Protein AF-A0A956VXK2-F1 (afdb_monomer_lite)

Sequence (373 aa):
MPIDWWPTVPASWSWQPTVHVGALLAALAPAGFVLLLARLRGVRVSRRSRWYLLGSTVILVATLDWPIGSIAQVLLTGRSMQYMFITLAAVPFLLLGTPHWRSEGRGLARRIVERIASAPWVGAIMLAGAAWLTHSQPVVDNFEADALGQATIRAIWFATAVLYWWPLIGPGPERERLPYFAGLGYLVLPFVFPKFPAAVWVFSTDPIYDRFAQTPDPWGLSRIADQGLAGFILWLPGSVVVAVAIYLLIRHWLREDRRLGLRERLGVPADPEAVAALVRPDVPELWTVVEALVRIIDDASPPRLGSDLAFAREEDRVVLELHVPAGDDDQATLVRVIEAGYAAHLRQYPEPRAVVIREHLAIRVLPYGVRVS

Radius of gyration: 30.12 Å; chains: 1; bounding box: 73×57×73 Å

Foldseek 3Di:
DPQAQFAAFDPADDLDFDDHVVQLCVLLVLLVVLVVVCVVLVHDQDPQLVVLSVQLSVLSCVLRGPDLVNVCNQFLLSVLVSLCCLQPPNLLSSQLSRDQDAPPDDDPVVVVVCCQLLVQVNLLVQLQVLLVVCLDQCLQAPQCNDRVSVVVSSVSSNVSSNSNCCLPRHRYDDRDDDDLVVVLCSLVRNLPSSLVSLVCQQPDPDQSHPSNVPGHDPPPDDSSRSSNSSSCSSHPPSVVSSVVVVVVSVVVVVLVVLLVVCCVVLVEPEDPVQSVLQSDPVQNCLSVLVVQLLVLLVVLDPPVQSHAWYWDDDDNAIETEGEDEDDVVSQVVSVVSSVVSSVVVLVVDDPVSSVVSPVHYHYHYHYPPDDDD

Secondary structure (DSSP, 8-state):
----SS----SS---PPP--HHHHHHHHHHHHHHHHHHHHTTPPPPHHHHHHHHHHHHHHHHHHSTTHHHHHHH-HHHHHHHHHHIIIIIHHHHHHHS---------HHHHHHHHHHH-HHHHHHHHHHHHHHHTSHHHHHTGGGSHHHHHHHHHHHHHHHHHHHHHHHSS-S------HHHHHHHHHHHHHTTHHHHHHHHH-SS-S-HHHHTS--SS---HHHHHHHHHHHHHHHHHHHHHHHHHHHHHHHHHHHHHHHHHHHH-S---HHHHHHH--SS-TTHHHHHHHHHHHHHHHS-TT-TT-EEEEEETTEEEEEEEE-S-HHHHHHHHHHHHHHHHHHHTTS-HHHHHHHHHHEEEEEEETT----

pLDDT: mean 82.82, std 13.95, range [42.94, 98.44]

Structure (mmCIF, N/CA/C/O backbone):
data_AF-A0A956VXK2-F1
#
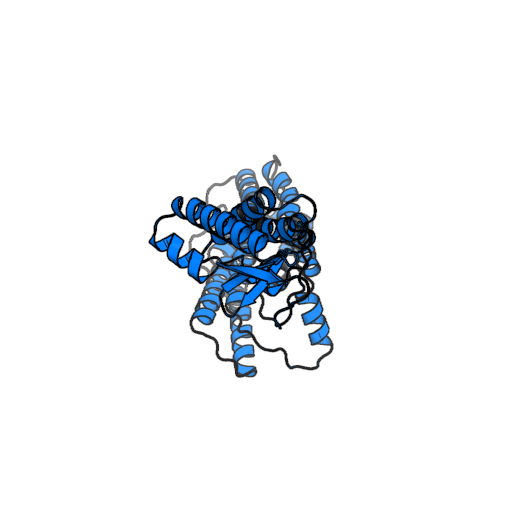_entry.id   AF-A0A956VXK2-F1
#
loop_
_atom_site.group_PDB
_atom_site.id
_atom_site.type_symbol
_atom_site.label_atom_id
_atom_site.label_alt_id
_atom_site.label_comp_id
_atom_s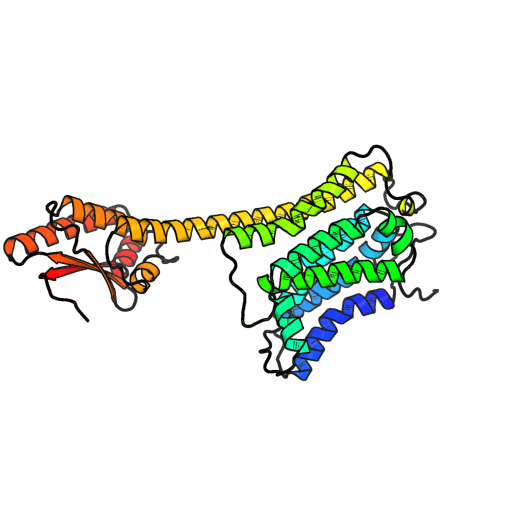ite.label_asym_id
_atom_site.label_entity_id
_atom_site.label_seq_id
_atom_site.pdbx_PDB_ins_code
_atom_site.Cartn_x
_atom_site.Cartn_y
_atom_site.Cartn_z
_atom_site.occupancy
_atom_site.B_iso_or_equiv
_atom_site.auth_seq_id
_atom_site.auth_comp_id
_atom_site.auth_asym_id
_atom_site.auth_atom_id
_atom_site.pdbx_PDB_model_num
ATOM 1 N N . MET A 1 1 ? 18.498 -25.574 -17.490 1.00 49.22 1 MET A N 1
ATOM 2 C CA . MET A 1 1 ? 18.186 -24.145 -17.289 1.00 49.22 1 MET A CA 1
ATOM 3 C C . MET A 1 1 ? 19.277 -23.567 -16.411 1.00 49.22 1 MET A C 1
ATOM 5 O O . MET A 1 1 ? 19.565 -24.212 -15.405 1.00 49.22 1 MET A O 1
ATOM 9 N N . PRO A 1 2 ? 19.924 -22.448 -16.773 1.00 47.81 2 PRO A N 1
ATOM 10 C CA . PRO A 1 2 ? 20.677 -21.693 -15.777 1.00 47.81 2 PRO A CA 1
ATOM 11 C C . PRO A 1 2 ? 19.712 -21.359 -14.632 1.00 47.81 2 PRO A C 1
ATOM 13 O O . PRO A 1 2 ? 18.580 -20.941 -14.873 1.00 47.81 2 PRO A O 1
ATOM 16 N N . ILE A 1 3 ? 20.096 -21.683 -13.397 1.00 52.50 3 ILE A N 1
ATOM 17 C CA . ILE A 1 3 ? 19.317 -21.300 -12.219 1.00 52.50 3 ILE A CA 1
ATOM 18 C C . ILE A 1 3 ? 19.666 -19.841 -11.963 1.00 52.50 3 ILE A C 1
ATOM 20 O O . ILE A 1 3 ? 20.633 -19.541 -11.264 1.00 52.50 3 ILE A O 1
ATOM 24 N N . ASP A 1 4 ? 18.898 -18.943 -12.568 1.00 70.31 4 ASP A N 1
ATOM 25 C CA . ASP A 1 4 ? 19.010 -17.523 -12.282 1.00 70.31 4 ASP A CA 1
ATOM 26 C C . ASP A 1 4 ? 18.322 -17.244 -10.944 1.00 70.31 4 ASP A C 1
ATOM 28 O O . ASP A 1 4 ? 17.180 -17.635 -10.681 1.00 70.31 4 ASP A O 1
ATOM 32 N N . TRP A 1 5 ? 19.054 -16.611 -10.033 1.00 83.25 5 TRP A N 1
ATOM 33 C CA . TRP A 1 5 ? 18.573 -16.374 -8.674 1.00 83.25 5 TRP A CA 1
ATOM 34 C C . TRP A 1 5 ? 17.574 -15.206 -8.601 1.00 83.25 5 TRP A C 1
ATOM 36 O O . TRP A 1 5 ? 16.820 -15.121 -7.633 1.00 83.25 5 TRP A O 1
ATOM 46 N N . TRP A 1 6 ? 17.522 -14.343 -9.619 1.00 88.88 6 TRP A N 1
ATOM 47 C CA . TRP A 1 6 ? 16.655 -13.164 -9.697 1.00 88.88 6 TRP A CA 1
ATOM 48 C C . TRP A 1 6 ? 16.270 -12.853 -11.153 1.00 88.88 6 TRP A C 1
ATOM 50 O O . TRP A 1 6 ? 17.097 -13.112 -12.030 1.00 88.88 6 TRP A O 1
ATOM 60 N N . PRO A 1 7 ? 15.087 -12.266 -11.433 1.00 89.56 7 PRO A N 1
ATOM 61 C CA . PRO A 1 7 ? 14.734 -11.861 -12.789 1.00 89.56 7 PRO A CA 1
ATOM 62 C C . PRO A 1 7 ? 15.705 -10.821 -13.352 1.00 89.56 7 PRO A C 1
ATOM 64 O O . PRO A 1 7 ? 16.006 -9.818 -12.706 1.00 89.56 7 PRO A O 1
ATOM 67 N N . THR A 1 8 ? 16.150 -11.038 -14.584 1.00 88.94 8 THR A N 1
ATOM 68 C CA . THR A 1 8 ? 17.009 -10.116 -15.338 1.00 88.94 8 THR A CA 1
ATOM 69 C C . THR A 1 8 ? 16.380 -9.797 -16.692 1.00 88.94 8 THR A C 1
ATOM 71 O O . THR A 1 8 ? 15.377 -10.401 -17.076 1.00 88.94 8 THR A O 1
ATOM 74 N N . VAL A 1 9 ? 16.928 -8.808 -17.402 1.00 89.94 9 VAL A N 1
ATOM 75 C CA . VAL A 1 9 ? 16.455 -8.451 -18.745 1.00 89.94 9 VAL A CA 1
ATOM 76 C C . VAL A 1 9 ? 16.691 -9.640 -19.687 1.00 89.94 9 VAL A C 1
ATOM 78 O O . VAL A 1 9 ? 17.844 -10.030 -19.881 1.00 89.94 9 VAL A O 1
ATOM 81 N N . PRO A 1 10 ? 15.639 -10.232 -20.281 1.00 89.81 10 PRO A N 1
ATOM 82 C CA . PRO A 1 10 ? 15.803 -11.356 -21.189 1.00 89.81 10 PRO A CA 1
ATOM 83 C C . PRO A 1 10 ? 16.339 -10.887 -22.549 1.00 89.81 10 PRO A C 1
ATOM 85 O O . PRO A 1 10 ? 16.095 -9.759 -22.969 1.00 89.81 10 PRO A O 1
ATOM 88 N N . ALA A 1 11 ? 17.011 -11.777 -23.286 1.00 89.00 11 ALA A N 1
ATOM 89 C CA . ALA A 1 11 ? 17.479 -11.484 -24.647 1.00 89.00 11 ALA A CA 1
ATOM 90 C C . ALA A 1 11 ? 16.325 -11.319 -25.657 1.00 89.00 11 ALA A C 1
ATOM 92 O O . ALA A 1 11 ? 16.435 -10.579 -26.629 1.00 89.00 11 ALA A O 1
ATOM 93 N N . SER A 1 12 ? 15.210 -12.016 -25.432 1.00 90.25 12 SER A N 1
ATOM 94 C CA . SER A 1 12 ? 13.970 -11.873 -26.197 1.00 90.25 12 SER A CA 1
ATOM 95 C C . SER A 1 12 ? 12.776 -12.104 -25.277 1.00 90.25 12 SER A C 1
ATOM 97 O O . SER A 1 12 ? 12.869 -12.862 -24.309 1.00 90.25 12 SER A O 1
ATOM 99 N N . TRP A 1 13 ? 11.658 -11.431 -25.549 1.00 92.31 13 TRP A N 1
ATOM 100 C CA . TRP A 1 13 ? 10.455 -11.616 -24.746 1.00 92.31 13 TRP A CA 1
ATOM 101 C C . TRP A 1 13 ? 9.790 -12.960 -25.051 1.00 92.31 13 TRP A C 1
ATOM 103 O O . TRP A 1 13 ? 9.600 -13.324 -26.211 1.00 92.31 13 TRP A O 1
ATOM 113 N N . SER A 1 14 ? 9.364 -13.670 -24.006 1.00 90.19 14 SER A N 1
ATOM 114 C CA . SER A 1 14 ? 8.486 -14.829 -24.139 1.00 90.19 14 SER A CA 1
ATOM 115 C C . SER A 1 14 ? 7.474 -14.872 -22.998 1.00 90.19 14 SER A C 1
ATOM 117 O O . SER A 1 14 ? 7.764 -14.479 -21.871 1.00 90.19 14 SER A O 1
ATOM 119 N N . TRP A 1 15 ? 6.281 -15.396 -23.279 1.00 90.50 15 TRP A N 1
ATOM 120 C CA . TRP A 1 15 ? 5.226 -15.601 -22.279 1.00 90.50 15 TRP A CA 1
ATOM 121 C C . TRP A 1 15 ? 5.408 -16.889 -21.466 1.00 90.50 15 TRP A C 1
ATOM 123 O O . TRP A 1 15 ? 4.447 -17.424 -20.917 1.00 90.50 15 TRP A O 1
ATOM 133 N N . GLN A 1 16 ? 6.631 -17.415 -21.403 1.00 89.19 16 GLN A N 1
ATOM 134 C CA . GLN A 1 16 ? 6.923 -18.624 -20.649 1.00 89.19 16 GLN A CA 1
ATOM 135 C C . GLN A 1 16 ? 7.090 -18.280 -19.165 1.00 89.19 16 GLN A C 1
ATOM 137 O O . GLN A 1 16 ? 7.853 -17.366 -18.843 1.00 89.19 16 GLN A O 1
ATOM 142 N N . PRO A 1 17 ? 6.409 -18.998 -18.255 1.00 89.31 17 PRO A N 1
ATOM 143 C CA . PRO A 1 17 ? 6.633 -18.828 -16.831 1.00 89.31 17 PRO A CA 1
ATOM 144 C C . PRO A 1 17 ? 8.091 -19.110 -16.476 1.00 89.31 17 PRO A C 1
ATOM 146 O O . PRO A 1 17 ? 8.595 -20.214 -16.682 1.00 89.31 17 PRO A O 1
ATOM 149 N N . THR A 1 18 ? 8.760 -18.100 -15.934 1.00 87.81 18 THR A N 1
ATOM 150 C CA . THR A 1 18 ? 10.104 -18.217 -15.368 1.00 87.81 18 THR A CA 1
ATOM 151 C C . THR A 1 18 ? 10.009 -18.311 -13.857 1.00 87.81 18 THR A C 1
ATOM 153 O O . THR A 1 18 ? 9.118 -17.709 -13.259 1.00 87.81 18 THR A O 1
ATOM 156 N N . VAL A 1 19 ? 10.925 -19.062 -13.249 1.00 90.00 19 VAL A N 1
ATOM 157 C CA . VAL A 1 19 ? 11.002 -19.206 -11.797 1.00 90.00 19 VAL A CA 1
ATOM 158 C C . VAL A 1 19 ? 12.412 -18.882 -11.336 1.00 90.00 19 VAL A C 1
ATOM 160 O O . VAL A 1 19 ? 13.367 -19.525 -11.771 1.00 90.00 19 VAL A O 1
ATOM 163 N N . HIS A 1 20 ? 12.522 -17.929 -10.418 1.00 92.56 20 HIS A N 1
ATOM 164 C CA . HIS A 1 20 ? 13.783 -17.482 -9.845 1.00 92.56 20 HIS A CA 1
ATOM 165 C C . HIS A 1 20 ? 13.790 -17.763 -8.344 1.00 92.56 20 HIS A C 1
ATOM 167 O O . HIS A 1 20 ? 12.973 -17.246 -7.579 1.00 92.56 20 HIS A O 1
ATOM 173 N N . VAL A 1 21 ? 14.736 -18.592 -7.896 1.00 91.69 21 V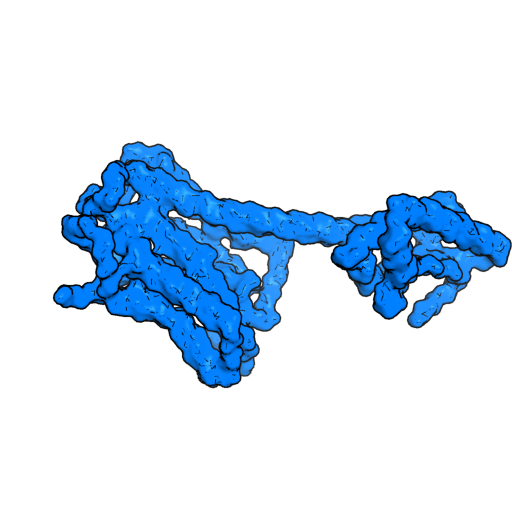AL A N 1
ATOM 174 C CA . VAL A 1 21 ? 14.746 -19.110 -6.516 1.00 91.69 21 VAL A CA 1
ATOM 175 C C . VAL A 1 21 ? 14.845 -17.982 -5.485 1.00 91.69 21 VAL A C 1
ATOM 177 O O . VAL A 1 21 ? 14.136 -18.009 -4.482 1.00 91.69 21 VAL A O 1
ATOM 180 N N . GLY A 1 22 ? 15.672 -16.963 -5.727 1.00 91.94 22 GLY A N 1
ATOM 181 C CA . GLY A 1 22 ? 15.809 -15.823 -4.819 1.00 91.94 22 GLY A CA 1
ATOM 182 C C . GLY A 1 22 ? 14.540 -14.971 -4.740 1.00 91.94 22 GLY A C 1
ATOM 183 O O . GLY A 1 22 ? 14.155 -14.571 -3.642 1.00 91.94 22 GLY A O 1
ATOM 184 N N . ALA A 1 23 ? 13.843 -14.762 -5.861 1.00 93.81 23 ALA A N 1
ATOM 185 C CA . ALA A 1 23 ? 12.560 -14.055 -5.881 1.00 93.81 23 ALA A CA 1
ATOM 186 C C . ALA A 1 23 ? 11.470 -14.828 -5.123 1.00 93.81 23 ALA A C 1
ATOM 188 O O . ALA A 1 23 ? 10.758 -14.243 -4.305 1.00 93.81 23 ALA A O 1
ATOM 189 N N . LEU A 1 24 ? 11.389 -16.151 -5.313 1.00 94.81 24 LEU A N 1
ATOM 190 C CA . LEU A 1 24 ? 10.469 -17.006 -4.559 1.00 94.81 24 LEU A CA 1
ATOM 191 C C . LEU A 1 24 ? 10.753 -16.979 -3.055 1.00 94.81 24 LEU A C 1
ATOM 193 O O . LEU A 1 24 ? 9.831 -16.826 -2.254 1.00 94.81 24 LEU A O 1
ATOM 197 N N . LEU A 1 25 ? 12.021 -17.106 -2.656 1.00 95.25 25 LEU A N 1
ATOM 198 C CA . LEU A 1 25 ? 12.406 -17.037 -1.246 1.00 95.25 25 LEU A CA 1
ATOM 199 C C . LEU A 1 25 ? 12.063 -15.668 -0.648 1.00 95.25 25 LEU A C 1
ATOM 201 O O . LEU A 1 25 ? 11.492 -15.612 0.441 1.00 95.25 25 LEU A O 1
ATOM 205 N N . ALA A 1 26 ? 12.328 -14.579 -1.374 1.00 95.38 26 ALA A N 1
ATOM 206 C CA . ALA A 1 26 ? 11.956 -13.229 -0.960 1.00 95.38 26 ALA A CA 1
ATOM 207 C C . ALA A 1 26 ? 10.431 -13.054 -0.829 1.00 95.38 26 ALA A C 1
ATOM 209 O O . ALA A 1 26 ? 9.973 -12.409 0.112 1.00 95.38 26 ALA A O 1
ATOM 210 N N . ALA A 1 27 ? 9.637 -13.665 -1.714 1.00 97.06 27 ALA A N 1
ATOM 211 C CA . ALA A 1 27 ? 8.175 -13.622 -1.660 1.00 97.06 27 ALA A CA 1
ATOM 212 C C . ALA A 1 27 ? 7.583 -14.440 -0.496 1.00 97.06 27 ALA A C 1
ATOM 214 O O . ALA A 1 27 ? 6.572 -14.056 0.098 1.00 97.06 27 ALA A O 1
ATOM 215 N N . LEU A 1 28 ? 8.204 -15.574 -0.160 1.00 97.69 28 LEU A N 1
ATOM 216 C CA . LEU A 1 28 ? 7.764 -16.469 0.915 1.00 97.69 28 LEU A CA 1
ATOM 217 C C . LEU A 1 28 ? 8.201 -15.987 2.303 1.00 97.69 28 LEU A C 1
ATOM 219 O O . LEU A 1 28 ? 7.496 -16.228 3.289 1.00 97.69 28 LEU A O 1
ATOM 223 N N . ALA A 1 29 ? 9.346 -15.304 2.389 1.00 97.44 29 ALA A N 1
ATOM 224 C CA . ALA A 1 29 ? 9.969 -14.909 3.648 1.00 97.44 29 ALA A CA 1
ATOM 225 C C . ALA A 1 29 ? 9.040 -14.123 4.596 1.00 97.44 29 ALA A C 1
ATOM 227 O O . ALA A 1 29 ? 9.005 -14.480 5.774 1.00 97.44 29 ALA A O 1
ATOM 228 N N . PRO A 1 30 ? 8.235 -13.132 4.157 1.00 96.75 30 PRO A N 1
ATOM 229 C CA . PRO A 1 30 ? 7.393 -12.367 5.075 1.00 96.75 30 PRO A CA 1
ATOM 230 C C . PRO A 1 30 ? 6.300 -13.205 5.746 1.00 96.75 30 PRO A C 1
ATOM 232 O O . PRO A 1 30 ? 6.141 -13.162 6.966 1.00 96.75 30 PRO A O 1
ATOM 235 N N . ALA A 1 31 ? 5.570 -14.014 4.972 1.00 96.62 31 ALA A N 1
ATOM 236 C CA . ALA A 1 31 ? 4.539 -14.894 5.518 1.00 96.62 31 ALA A CA 1
ATOM 237 C C . ALA A 1 31 ? 5.157 -16.006 6.380 1.00 96.62 31 ALA A C 1
ATOM 239 O O . ALA A 1 31 ? 4.655 -16.296 7.468 1.00 96.62 31 ALA A O 1
ATOM 240 N N . GLY A 1 32 ? 6.283 -16.581 5.938 1.00 96.31 32 GLY A N 1
ATOM 241 C CA . GLY A 1 32 ? 7.053 -17.556 6.710 1.00 96.31 32 GLY A CA 1
ATOM 242 C C . GLY A 1 32 ? 7.520 -16.995 8.055 1.00 96.31 32 GLY A C 1
ATOM 243 O O . GLY A 1 32 ? 7.357 -17.653 9.081 1.00 96.31 32 GLY A O 1
ATOM 244 N N . PHE A 1 33 ? 8.007 -15.753 8.074 1.00 94.06 33 PHE A N 1
ATOM 245 C CA . PHE A 1 33 ? 8.408 -15.043 9.288 1.00 94.06 33 PHE A CA 1
ATOM 246 C C . PHE A 1 33 ? 7.232 -14.835 10.248 1.00 94.06 33 PHE A C 1
ATOM 248 O O . PHE A 1 33 ? 7.352 -15.134 11.435 1.00 94.06 33 PHE A O 1
ATOM 255 N N . VAL A 1 34 ? 6.069 -14.402 9.747 1.00 91.75 34 VAL A N 1
ATOM 256 C CA . VAL A 1 34 ? 4.850 -14.252 10.562 1.00 91.75 34 VAL A CA 1
ATOM 257 C C . VAL A 1 34 ? 4.414 -15.587 11.173 1.00 91.75 34 VAL A C 1
ATOM 259 O O . VAL A 1 34 ? 4.127 -15.652 12.369 1.00 91.75 34 VAL A O 1
ATOM 262 N N . LEU A 1 35 ? 4.387 -16.662 10.381 1.00 94.25 35 LEU A N 1
ATOM 263 C CA . LEU A 1 35 ? 4.003 -17.998 10.848 1.00 94.25 35 LEU A CA 1
ATOM 264 C C . LEU A 1 35 ? 5.005 -18.565 11.862 1.00 94.25 35 LEU A C 1
ATOM 266 O O . LEU A 1 35 ? 4.596 -19.148 12.870 1.00 94.25 35 LEU A O 1
ATOM 270 N N . LEU A 1 36 ? 6.304 -18.367 11.626 1.00 93.12 36 LEU A N 1
ATOM 271 C CA . LEU A 1 36 ? 7.368 -18.756 12.547 1.00 93.12 36 LEU A CA 1
ATOM 272 C C . LEU A 1 36 ? 7.228 -18.014 13.877 1.00 93.12 36 LEU A C 1
ATOM 274 O O . LEU A 1 36 ? 7.210 -18.650 14.928 1.00 93.12 36 LEU A O 1
ATOM 278 N N . LEU A 1 37 ? 7.062 -16.690 13.849 1.00 88.50 37 LEU A N 1
ATOM 279 C CA . LEU A 1 37 ? 6.866 -15.894 15.059 1.00 88.50 37 LEU A CA 1
ATOM 280 C C . LEU A 1 37 ? 5.588 -16.276 15.810 1.00 88.50 37 LEU A C 1
ATOM 282 O O . LEU A 1 37 ? 5.612 -16.365 17.036 1.00 88.50 37 LEU A O 1
ATOM 286 N N . ALA A 1 38 ? 4.487 -16.539 15.102 1.00 88.62 38 ALA A N 1
ATOM 287 C CA . ALA A 1 38 ? 3.252 -17.009 15.721 1.00 88.62 38 ALA A CA 1
ATOM 288 C C . ALA A 1 38 ? 3.469 -18.348 16.443 1.00 88.62 38 ALA A C 1
ATOM 290 O O . ALA A 1 38 ? 3.062 -18.496 17.595 1.00 88.62 38 ALA A O 1
ATOM 291 N N . ARG A 1 39 ? 4.192 -19.285 15.813 1.00 90.62 39 ARG A N 1
ATOM 292 C CA . ARG A 1 39 ? 4.567 -20.569 16.421 1.00 90.62 39 ARG A CA 1
ATOM 293 C C . ARG A 1 39 ? 5.457 -20.384 17.650 1.00 90.62 39 ARG A C 1
ATOM 295 O O . ARG A 1 39 ? 5.163 -20.969 18.687 1.00 90.62 39 ARG A O 1
ATOM 302 N N . LEU A 1 40 ? 6.506 -19.566 17.550 1.00 88.94 40 LEU A N 1
ATOM 303 C CA . LEU A 1 40 ? 7.436 -19.294 18.653 1.00 88.94 40 LEU A CA 1
ATOM 304 C C . LEU A 1 40 ? 6.749 -18.613 19.845 1.00 88.94 40 LEU A C 1
ATOM 306 O O . LEU A 1 40 ? 7.150 -18.825 20.983 1.00 88.94 40 LEU A O 1
ATOM 310 N N . ARG A 1 41 ? 5.701 -17.821 19.595 1.00 84.75 41 ARG A N 1
ATOM 311 C CA . ARG A 1 41 ? 4.900 -17.154 20.634 1.00 84.75 41 ARG A CA 1
ATOM 312 C C . ARG A 1 41 ? 3.687 -17.965 21.102 1.00 84.75 41 ARG A C 1
ATOM 314 O O . ARG A 1 41 ? 2.894 -17.452 21.881 1.00 84.75 41 ARG A O 1
ATOM 321 N N . GLY A 1 42 ? 3.497 -19.191 20.609 1.00 86.81 42 GLY A N 1
ATOM 322 C CA . GLY A 1 42 ? 2.339 -20.023 20.957 1.00 86.81 42 GLY A CA 1
ATOM 323 C C . GLY A 1 42 ? 0.987 -19.451 20.501 1.00 86.81 42 GLY A C 1
ATOM 324 O O . GLY A 1 42 ? 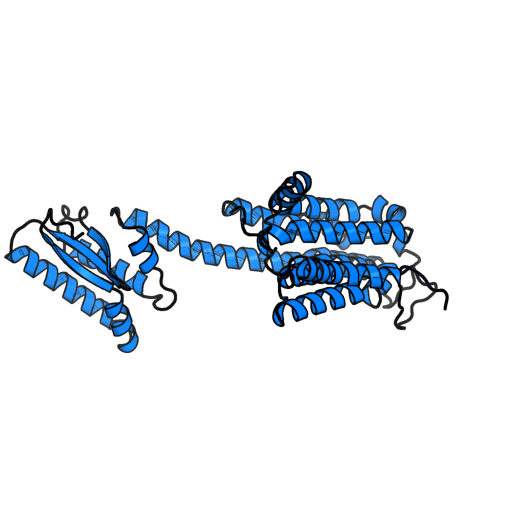-0.058 -19.869 20.997 1.00 86.81 42 GLY A O 1
ATOM 325 N N . VAL A 1 43 ? 0.980 -18.506 19.556 1.00 88.31 43 VAL A N 1
ATOM 326 C CA . VAL A 1 43 ? -0.233 -17.848 19.056 1.00 88.31 43 VAL A CA 1
ATOM 327 C C . VAL A 1 43 ? -0.812 -18.646 17.892 1.00 88.31 43 VAL A C 1
ATOM 329 O O . VAL A 1 43 ? -0.141 -18.915 16.894 1.00 88.31 43 VAL A O 1
ATOM 332 N N . ARG A 1 44 ? -2.096 -19.006 17.984 1.00 88.94 44 ARG A N 1
ATOM 333 C CA . ARG A 1 44 ? -2.800 -19.704 16.900 1.00 88.94 44 ARG A CA 1
ATOM 334 C C . ARG A 1 44 ? -3.174 -18.729 15.783 1.00 88.94 44 ARG A C 1
ATOM 336 O O . ARG A 1 44 ? -3.842 -17.727 16.018 1.00 88.94 44 ARG A O 1
ATOM 343 N N . VAL A 1 45 ? -2.804 -19.065 14.549 1.00 91.25 45 VAL A N 1
ATOM 344 C CA . VAL A 1 45 ? -3.171 -18.292 13.354 1.00 91.25 45 VAL A CA 1
ATOM 345 C C . VAL A 1 45 ? -4.538 -18.751 12.843 1.00 91.25 45 VAL A C 1
ATOM 347 O O . VAL A 1 45 ? -4.733 -19.917 12.478 1.00 91.25 45 VAL A O 1
ATOM 350 N N . SER A 1 46 ? -5.502 -17.828 12.807 1.00 93.12 46 SER A N 1
ATOM 351 C CA . SER A 1 46 ? -6.867 -18.117 12.354 1.00 93.12 46 SER A CA 1
ATOM 352 C C . SER A 1 46 ? -6.906 -18.576 10.884 1.00 93.12 46 SER A C 1
ATOM 354 O O . SER A 1 46 ? -5.987 -18.316 10.103 1.00 93.12 46 SER A O 1
ATOM 356 N N . ARG A 1 47 ? -7.988 -19.253 10.465 1.00 94.38 47 ARG A N 1
ATOM 357 C CA . ARG A 1 47 ? -8.185 -19.620 9.045 1.00 94.38 47 ARG A CA 1
ATOM 358 C C . ARG A 1 47 ? -8.229 -18.380 8.146 1.00 94.38 47 ARG A C 1
ATOM 360 O O . ARG A 1 47 ? -7.647 -18.397 7.069 1.00 94.38 47 ARG A O 1
ATOM 367 N N . ARG A 1 48 ? -8.868 -17.299 8.608 1.00 94.62 48 ARG A N 1
ATOM 368 C CA . ARG A 1 48 ? -8.931 -16.014 7.896 1.00 94.62 48 ARG A CA 1
ATOM 369 C C . ARG A 1 48 ? -7.540 -15.399 7.722 1.00 94.62 48 ARG A C 1
ATOM 371 O O . ARG A 1 48 ? -7.182 -15.016 6.617 1.00 94.62 48 ARG A O 1
ATOM 378 N N . SER A 1 49 ? -6.738 -15.381 8.786 1.00 93.94 49 SER A N 1
ATOM 379 C CA . SER A 1 49 ? -5.356 -14.888 8.756 1.00 93.94 49 SER A CA 1
ATOM 380 C C . SER A 1 49 ? -4.497 -15.659 7.750 1.00 93.94 49 SER A C 1
ATOM 382 O O . SER A 1 49 ? -3.777 -15.049 6.970 1.00 93.94 49 SER A O 1
ATOM 384 N N . ARG A 1 50 ? -4.634 -16.992 7.685 1.00 95.81 50 ARG A N 1
ATOM 385 C CA . ARG A 1 50 ? -3.929 -17.822 6.690 1.00 95.81 50 ARG A CA 1
ATOM 386 C C . ARG A 1 50 ? -4.289 -17.473 5.245 1.00 95.81 50 ARG A C 1
ATOM 388 O O . ARG A 1 50 ? -3.395 -17.467 4.409 1.00 95.81 50 ARG A O 1
ATOM 395 N N . TRP A 1 51 ? -5.551 -17.151 4.953 1.00 97.69 51 TRP A N 1
ATOM 396 C CA . TRP A 1 51 ? -5.953 -16.700 3.615 1.00 97.69 51 TRP A CA 1
ATOM 397 C C . TRP A 1 51 ? -5.345 -15.348 3.242 1.00 97.69 51 TRP A C 1
ATOM 399 O O . TRP A 1 51 ? -4.912 -15.181 2.107 1.00 97.69 51 TRP A O 1
ATOM 409 N N . TYR A 1 52 ? -5.256 -14.410 4.187 1.00 97.69 52 TYR A N 1
ATOM 410 C CA . TYR A 1 52 ? -4.571 -13.139 3.949 1.00 97.69 52 TYR A CA 1
ATOM 411 C C . TYR A 1 52 ? -3.066 -13.323 3.721 1.00 97.69 52 TYR A C 1
ATOM 413 O O . TYR A 1 52 ? -2.526 -12.754 2.777 1.00 97.69 52 TYR A O 1
ATOM 421 N N . LEU A 1 53 ? -2.404 -14.171 4.518 1.00 97.56 53 LEU A N 1
ATOM 422 C CA . LEU A 1 53 ? -0.990 -14.507 4.319 1.00 97.56 53 LEU A CA 1
ATOM 423 C C . LEU A 1 53 ? -0.756 -15.179 2.961 1.00 97.56 53 LEU A C 1
ATOM 425 O O . LEU A 1 53 ? 0.155 -14.784 2.243 1.00 97.56 53 LEU A O 1
ATOM 429 N N . LEU A 1 54 ? -1.610 -16.134 2.578 1.00 98.31 54 LEU A N 1
ATOM 430 C CA . LEU A 1 54 ? -1.542 -16.770 1.264 1.00 98.31 54 LEU A CA 1
ATOM 431 C C . LEU A 1 54 ? -1.747 -15.751 0.138 1.00 98.31 54 LEU A C 1
ATOM 433 O O . LEU A 1 54 ? -0.979 -15.746 -0.816 1.00 98.31 54 LEU A O 1
ATOM 437 N N . GLY A 1 55 ? -2.744 -14.869 0.259 1.00 98.31 55 GLY A N 1
ATOM 438 C CA . GLY A 1 55 ? -2.983 -13.805 -0.715 1.00 98.31 55 GLY A CA 1
ATOM 439 C C . GLY A 1 55 ? -1.775 -12.878 -0.864 1.00 98.31 55 GLY A C 1
ATOM 440 O O . GLY A 1 55 ? -1.348 -12.615 -1.984 1.00 98.31 55 GLY A O 1
ATOM 441 N N . SER A 1 56 ? -1.169 -12.460 0.252 1.00 98.44 56 SER A N 1
ATOM 442 C CA . SER A 1 56 ? 0.073 -11.677 0.251 1.00 98.44 56 SER A CA 1
ATOM 443 C C . SER A 1 56 ? 1.202 -12.406 -0.482 1.00 98.44 56 SER A C 1
ATOM 445 O O . SER A 1 56 ? 1.810 -11.838 -1.384 1.00 98.44 56 SER A O 1
ATOM 447 N N . THR A 1 57 ? 1.433 -13.684 -0.164 1.00 98.44 57 THR A N 1
ATOM 448 C CA . THR A 1 57 ? 2.456 -14.506 -0.821 1.00 98.44 57 THR A CA 1
ATOM 449 C C . THR A 1 57 ? 2.211 -14.649 -2.320 1.00 98.44 57 THR A C 1
ATOM 451 O O . THR A 1 57 ? 3.148 -14.488 -3.091 1.00 98.44 57 THR A O 1
ATOM 454 N N . VAL A 1 58 ? 0.977 -14.912 -2.756 1.00 98.38 58 VAL A N 1
ATOM 455 C CA . VAL A 1 58 ? 0.646 -15.039 -4.186 1.00 98.38 58 VAL A CA 1
ATOM 456 C C . VAL A 1 58 ? 0.930 -13.733 -4.929 1.00 98.38 58 VAL A C 1
ATOM 458 O O . VAL A 1 58 ? 1.534 -13.758 -6.000 1.00 98.38 58 VAL A O 1
ATOM 461 N N . ILE A 1 59 ? 0.562 -12.590 -4.343 1.00 98.44 59 ILE A N 1
ATOM 462 C CA . ILE A 1 59 ? 0.860 -11.274 -4.920 1.00 98.44 59 ILE A CA 1
ATOM 463 C C . ILE A 1 59 ? 2.375 -11.038 -4.962 1.00 98.44 59 ILE A C 1
ATOM 465 O O . ILE A 1 59 ? 2.885 -10.574 -5.977 1.00 98.44 59 ILE A O 1
ATOM 469 N N . LEU A 1 60 ? 3.116 -11.368 -3.899 1.00 98.31 60 LEU A N 1
ATOM 470 C CA . LEU A 1 60 ? 4.576 -11.225 -3.879 1.00 98.31 60 LEU A CA 1
ATOM 471 C C . LEU A 1 60 ? 5.265 -12.126 -4.906 1.00 98.31 60 LEU A C 1
ATOM 473 O O . LEU A 1 60 ? 6.190 -11.671 -5.563 1.00 98.31 60 LEU A O 1
ATOM 477 N N . VAL A 1 61 ? 4.805 -13.362 -5.102 1.00 97.62 61 VAL A N 1
ATOM 478 C CA . VAL A 1 61 ? 5.342 -14.247 -6.147 1.00 97.62 61 VAL A CA 1
ATOM 479 C C . VAL A 1 61 ? 5.090 -13.643 -7.527 1.00 97.62 61 VAL A C 1
ATOM 481 O O . VAL A 1 61 ? 6.032 -13.471 -8.291 1.00 97.62 61 VAL A O 1
ATOM 484 N N . ALA A 1 62 ? 3.851 -13.237 -7.818 1.00 97.50 62 ALA A N 1
ATOM 485 C CA . ALA A 1 62 ? 3.507 -12.651 -9.112 1.00 97.50 62 ALA A CA 1
ATOM 486 C C . ALA A 1 62 ? 4.254 -11.338 -9.390 1.00 97.50 62 ALA A C 1
ATOM 488 O O . ALA A 1 62 ? 4.556 -11.044 -10.543 1.00 97.50 62 ALA A O 1
ATOM 489 N N . THR A 1 63 ? 4.518 -10.542 -8.347 1.00 97.31 63 THR A N 1
ATOM 490 C CA . THR A 1 63 ? 5.207 -9.249 -8.448 1.00 97.31 63 THR A CA 1
ATOM 491 C C . THR A 1 63 ? 6.714 -9.377 -8.499 1.00 97.31 63 THR A C 1
ATOM 493 O O . THR A 1 63 ? 7.318 -8.633 -9.255 1.00 97.31 63 THR A O 1
ATOM 496 N N . LEU A 1 64 ? 7.337 -10.265 -7.725 1.00 96.38 64 LEU A N 1
ATOM 497 C CA . LEU A 1 64 ? 8.794 -10.421 -7.680 1.00 96.38 64 LEU A CA 1
ATOM 498 C C . LEU A 1 64 ? 9.332 -11.362 -8.761 1.00 96.38 64 LEU A C 1
ATOM 500 O O . LEU A 1 64 ? 10.493 -11.227 -9.124 1.00 96.38 64 LEU A O 1
ATOM 504 N N . ASP A 1 65 ? 8.507 -12.271 -9.275 1.00 93.94 65 ASP A N 1
ATOM 505 C CA . ASP A 1 65 ? 8.854 -13.256 -10.303 1.00 93.94 65 ASP A CA 1
ATOM 506 C C . ASP A 1 65 ? 7.861 -13.167 -11.483 1.00 93.94 65 ASP A C 1
ATOM 508 O O . ASP A 1 65 ? 7.323 -12.096 -11.760 1.00 93.94 65 ASP A O 1
ATOM 512 N N . TRP A 1 66 ? 7.585 -14.245 -12.213 1.00 93.06 66 TRP A N 1
ATOM 513 C CA . TRP A 1 66 ? 6.599 -14.213 -13.296 1.00 93.06 66 TRP A CA 1
ATOM 514 C C . TRP A 1 66 ? 5.144 -14.071 -12.783 1.00 93.06 66 TRP A C 1
ATOM 516 O O . TRP A 1 66 ? 4.761 -14.751 -11.826 1.00 93.06 66 TRP A O 1
ATOM 526 N N . PRO A 1 67 ? 4.275 -13.265 -13.434 1.00 94.00 67 PRO A N 1
ATOM 527 C CA . PRO A 1 67 ? 4.524 -12.517 -14.671 1.00 94.00 67 PRO A CA 1
ATOM 528 C C . PRO A 1 67 ? 5.058 -11.093 -14.471 1.00 94.00 67 PRO A C 1
ATOM 530 O O . PRO A 1 67 ? 5.811 -10.606 -15.311 1.00 94.00 67 PRO A O 1
ATOM 533 N N . ILE A 1 68 ? 4.684 -10.397 -13.395 1.00 96.19 68 ILE A N 1
ATOM 534 C CA . ILE A 1 68 ? 4.906 -8.946 -13.284 1.00 96.19 68 ILE A CA 1
ATOM 535 C C . ILE A 1 68 ? 6.385 -8.638 -13.060 1.00 96.19 68 ILE A C 1
ATOM 537 O O . ILE A 1 68 ? 6.888 -7.674 -13.624 1.00 96.19 68 ILE A O 1
ATOM 541 N N . GLY A 1 69 ? 7.099 -9.454 -12.291 1.00 94.62 69 GLY A N 1
ATOM 542 C CA . GLY A 1 69 ? 8.538 -9.315 -12.081 1.00 94.62 69 GLY A CA 1
ATOM 543 C C . GLY A 1 69 ? 9.341 -9.450 -13.370 1.00 94.62 69 GLY A C 1
ATOM 544 O O . GLY A 1 69 ? 10.288 -8.691 -13.553 1.00 94.62 69 GLY A O 1
ATOM 545 N N . SER A 1 70 ? 8.924 -10.326 -14.291 1.00 93.50 70 SER A N 1
ATOM 546 C CA . SER A 1 70 ? 9.525 -10.442 -15.628 1.00 93.50 70 SER A CA 1
ATOM 547 C C . SER A 1 70 ? 9.183 -9.237 -16.512 1.00 93.50 70 SER A C 1
ATOM 549 O O . SER A 1 70 ? 10.069 -8.674 -17.148 1.00 93.50 70 SER A O 1
ATOM 551 N N . ILE A 1 71 ? 7.924 -8.778 -16.507 1.00 95.50 71 ILE A N 1
ATOM 552 C CA . ILE A 1 71 ? 7.499 -7.565 -17.238 1.00 95.50 71 ILE A CA 1
ATOM 553 C C . ILE A 1 71 ? 8.252 -6.329 -16.713 1.00 95.50 71 ILE A C 1
ATOM 555 O O . ILE A 1 71 ? 8.681 -5.480 -17.489 1.00 95.50 71 ILE A O 1
ATOM 559 N N . ALA A 1 72 ? 8.467 -6.239 -15.400 1.00 95.75 72 ALA A N 1
ATOM 560 C CA . ALA A 1 72 ? 9.173 -5.137 -14.752 1.00 95.75 72 ALA A CA 1
ATOM 561 C C . ALA A 1 72 ? 10.646 -5.014 -15.166 1.00 95.75 72 ALA A C 1
ATOM 563 O O . ALA A 1 72 ? 11.244 -3.962 -14.947 1.00 95.75 72 ALA A O 1
ATOM 564 N N . GLN A 1 73 ? 11.234 -6.058 -15.763 1.00 94.19 73 GLN A N 1
ATOM 565 C CA . GLN A 1 73 ? 12.585 -5.979 -16.323 1.00 94.19 73 GLN A CA 1
ATOM 566 C C . GLN A 1 73 ? 12.629 -5.229 -17.651 1.00 94.19 73 GLN A C 1
ATOM 568 O O . GLN A 1 73 ? 13.654 -4.643 -17.982 1.00 94.19 73 GLN A O 1
ATOM 573 N N . VAL A 1 74 ? 11.532 -5.251 -18.407 1.00 95.56 74 VAL A N 1
ATOM 574 C CA . VAL A 1 74 ? 11.501 -4.776 -19.794 1.00 95.56 74 VAL A CA 1
ATOM 575 C C . VAL A 1 74 ? 10.642 -3.533 -20.001 1.00 95.56 74 VAL A C 1
ATOM 577 O O . VAL A 1 74 ? 10.820 -2.824 -20.986 1.00 95.56 74 VAL A O 1
ATOM 580 N N . LEU A 1 75 ? 9.728 -3.238 -19.077 1.00 96.12 75 LEU A N 1
ATOM 581 C CA . LEU A 1 75 ? 8.821 -2.102 -19.189 1.00 96.12 75 LEU A CA 1
ATOM 582 C C . LEU A 1 75 ? 8.712 -1.327 -17.883 1.00 96.12 75 LEU A C 1
ATOM 584 O O . LEU A 1 75 ? 8.564 -1.903 -16.797 1.00 96.12 75 LEU A O 1
ATOM 588 N N . LEU A 1 76 ? 8.692 -0.002 -18.012 1.00 96.00 76 LEU A N 1
ATOM 589 C CA . LEU A 1 76 ? 8.487 0.912 -16.900 1.00 96.00 76 LEU A CA 1
ATOM 590 C C . LEU A 1 76 ? 7.080 0.741 -16.317 1.00 96.00 76 LEU A C 1
ATOM 592 O O . LEU A 1 76 ? 6.927 0.763 -15.097 1.00 96.00 76 LEU A O 1
ATOM 596 N N . THR A 1 77 ? 6.070 0.458 -17.150 1.00 96.25 77 THR A N 1
ATOM 597 C CA . THR A 1 77 ? 4.712 0.105 -16.695 1.00 96.25 77 THR A CA 1
ATOM 598 C C . THR A 1 77 ? 4.747 -1.107 -15.769 1.00 96.25 77 THR A C 1
ATOM 600 O O . THR A 1 77 ? 4.158 -1.077 -14.687 1.00 96.25 7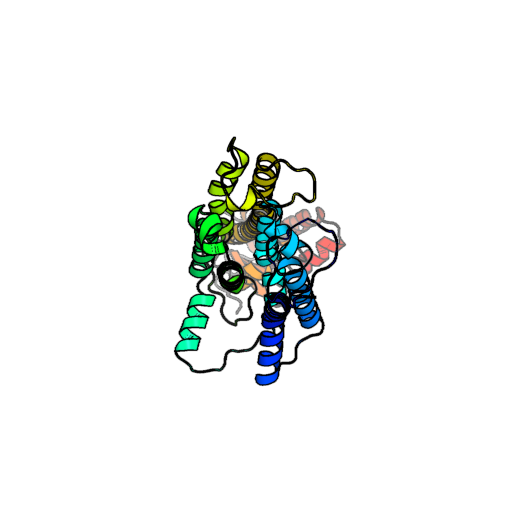7 THR A O 1
ATOM 603 N N . GLY A 1 78 ? 5.476 -2.163 -16.149 1.00 96.25 78 GLY A N 1
ATOM 604 C CA . GLY A 1 78 ? 5.628 -3.366 -15.329 1.00 96.25 78 GLY A CA 1
ATOM 605 C C . GLY A 1 78 ? 6.279 -3.069 -13.984 1.00 96.25 78 GLY A C 1
ATOM 606 O O . GLY A 1 78 ? 5.797 -3.517 -12.942 1.00 96.25 78 GLY A O 1
ATOM 607 N N . ARG A 1 79 ? 7.334 -2.248 -13.993 1.00 95.88 79 ARG A N 1
ATOM 608 C CA . ARG A 1 79 ? 8.023 -1.796 -12.779 1.00 95.88 79 ARG A CA 1
ATOM 609 C C . ARG A 1 79 ? 7.102 -0.975 -11.873 1.00 95.88 79 ARG A C 1
ATOM 611 O O . ARG A 1 79 ? 7.055 -1.218 -10.668 1.00 95.88 79 ARG A O 1
ATOM 618 N N . SER A 1 80 ? 6.302 -0.073 -12.434 1.00 96.00 80 SER A N 1
ATOM 619 C CA . SER A 1 80 ? 5.311 0.690 -11.666 1.00 96.00 80 SER A CA 1
ATOM 620 C C . SER A 1 80 ? 4.216 -0.202 -11.080 1.00 96.00 80 SER A C 1
ATOM 622 O O . SER A 1 80 ? 3.851 -0.036 -9.914 1.00 96.00 80 SER A O 1
ATOM 624 N N . MET A 1 81 ? 3.727 -1.195 -11.833 1.00 96.44 81 MET A N 1
ATOM 625 C CA . MET A 1 81 ? 2.782 -2.189 -11.310 1.00 96.44 81 MET A CA 1
ATOM 626 C C . MET A 1 81 ? 3.386 -2.984 -10.153 1.00 96.44 81 MET A C 1
ATOM 628 O O . MET A 1 81 ? 2.715 -3.200 -9.145 1.00 96.44 81 MET A O 1
ATOM 632 N N . GLN A 1 82 ? 4.651 -3.393 -10.268 1.00 96.19 82 GLN A N 1
ATOM 633 C CA . GLN A 1 82 ? 5.360 -4.131 -9.226 1.00 96.19 82 GLN A CA 1
ATOM 634 C C . GLN A 1 82 ? 5.349 -3.359 -7.897 1.00 96.19 82 GLN A C 1
ATOM 636 O O . GLN A 1 82 ? 4.914 -3.900 -6.878 1.00 96.19 82 GLN A O 1
ATOM 641 N N . TYR A 1 83 ? 5.736 -2.081 -7.899 1.00 95.69 83 TYR A N 1
ATOM 642 C CA . TYR A 1 83 ? 5.738 -1.253 -6.685 1.00 95.69 83 TYR A CA 1
ATOM 643 C C . TYR A 1 83 ? 4.331 -0.954 -6.165 1.00 95.69 83 TYR A C 1
ATOM 645 O O . TYR A 1 83 ? 4.103 -0.987 -4.951 1.00 95.69 83 TYR A O 1
ATOM 653 N N . MET A 1 84 ? 3.371 -0.744 -7.068 1.00 95.69 84 MET A N 1
ATOM 654 C CA . MET A 1 84 ? 1.962 -0.569 -6.723 1.00 95.69 84 MET A CA 1
ATOM 655 C C . MET A 1 84 ? 1.414 -1.791 -5.978 1.00 95.69 84 MET A C 1
ATOM 657 O O . MET A 1 84 ? 0.851 -1.641 -4.895 1.00 95.69 84 MET A O 1
ATOM 661 N N . PHE A 1 85 ? 1.580 -2.999 -6.518 1.00 97.81 85 PHE A N 1
ATOM 662 C CA . PHE A 1 85 ? 1.044 -4.214 -5.903 1.00 97.81 85 PHE A CA 1
ATOM 663 C C . PHE A 1 85 ? 1.748 -4.567 -4.593 1.00 97.81 85 PHE A C 1
ATOM 665 O O . PHE A 1 85 ? 1.075 -4.990 -3.650 1.00 97.81 85 PHE A O 1
ATOM 672 N N . ILE A 1 86 ? 3.063 -4.346 -4.490 1.00 97.88 86 ILE A N 1
ATOM 673 C CA . ILE A 1 86 ? 3.790 -4.500 -3.221 1.00 97.88 86 ILE A CA 1
ATOM 674 C C . ILE A 1 86 ? 3.170 -3.587 -2.153 1.00 97.88 86 ILE A C 1
ATOM 676 O O . ILE A 1 86 ? 2.799 -4.047 -1.071 1.00 97.88 86 ILE A O 1
ATOM 680 N N . THR A 1 87 ? 3.003 -2.306 -2.484 1.00 96.38 87 THR A N 1
ATOM 681 C CA . THR A 1 87 ? 2.601 -1.267 -1.529 1.00 96.38 87 THR A CA 1
ATOM 682 C C . THR A 1 87 ? 1.121 -1.327 -1.173 1.00 96.38 87 THR A C 1
ATOM 684 O O . THR A 1 87 ? 0.772 -1.224 -0.002 1.00 96.38 87 THR A O 1
ATOM 687 N N . LEU A 1 88 ? 0.236 -1.476 -2.160 1.00 95.25 88 LEU A N 1
ATOM 688 C CA . LEU A 1 88 ? -1.214 -1.339 -1.982 1.00 95.25 88 LEU A CA 1
ATOM 689 C C . LEU A 1 88 ? -1.942 -2.664 -1.747 1.00 95.25 88 LEU A C 1
ATOM 691 O O . LEU A 1 88 ? -3.093 -2.643 -1.316 1.00 95.25 88 LEU A O 1
ATOM 695 N N . ALA A 1 89 ? -1.306 -3.807 -2.023 1.00 96.56 89 ALA A N 1
ATOM 696 C CA . ALA A 1 89 ? -1.961 -5.109 -1.922 1.00 96.56 89 ALA A CA 1
ATOM 697 C C . ALA A 1 89 ? -1.179 -6.100 -1.048 1.00 96.56 89 ALA A C 1
ATOM 699 O O . ALA A 1 89 ? -1.691 -6.531 -0.013 1.00 96.56 89 ALA A O 1
ATOM 700 N N . ALA A 1 90 ? 0.065 -6.428 -1.405 1.00 98.12 90 ALA A N 1
ATOM 701 C CA . ALA A 1 90 ? 0.840 -7.460 -0.717 1.00 98.12 90 ALA A CA 1
ATOM 702 C C . ALA A 1 90 ? 1.049 -7.149 0.770 1.00 98.12 90 ALA A C 1
ATOM 704 O O . ALA A 1 90 ? 0.794 -8.005 1.622 1.00 98.12 90 ALA A O 1
ATOM 705 N N . VAL A 1 91 ? 1.485 -5.927 1.088 1.00 97.44 91 VAL A N 1
ATOM 706 C CA . VAL A 1 91 ? 1.743 -5.506 2.470 1.00 97.44 91 VAL A CA 1
ATOM 707 C C . VAL A 1 91 ? 0.459 -5.412 3.304 1.00 97.44 91 VAL A C 1
ATOM 709 O O . VAL A 1 91 ? 0.431 -6.002 4.386 1.00 97.44 91 VAL A O 1
ATOM 712 N N . PRO A 1 92 ? -0.635 -4.771 2.843 1.00 95.88 92 PRO A N 1
ATOM 713 C CA . PRO A 1 92 ? -1.894 -4.792 3.582 1.00 95.88 92 PRO A CA 1
ATOM 714 C C . PRO A 1 92 ? -2.414 -6.201 3.876 1.00 95.88 92 PRO A C 1
ATOM 716 O O . PRO A 1 92 ? -2.810 -6.485 5.006 1.00 95.88 92 PRO A O 1
ATOM 719 N N . PHE A 1 93 ? -2.352 -7.113 2.900 1.00 97.38 93 PHE A N 1
ATOM 720 C CA . PHE A 1 93 ? -2.725 -8.514 3.115 1.00 97.38 93 PHE A CA 1
ATOM 721 C C . PHE A 1 93 ? -1.817 -9.189 4.148 1.00 97.38 93 PHE A C 1
ATOM 723 O O . PHE A 1 93 ? -2.307 -9.909 5.015 1.00 97.38 93 PHE A O 1
ATOM 730 N N . LEU A 1 94 ? -0.510 -8.922 4.124 1.00 97.06 94 LEU A N 1
ATOM 731 C CA . LEU A 1 94 ? 0.412 -9.460 5.123 1.00 97.06 94 LEU A CA 1
ATOM 732 C C . LEU A 1 94 ? 0.030 -9.015 6.540 1.00 97.06 94 LEU A C 1
ATOM 734 O O . LEU A 1 94 ? -0.068 -9.843 7.448 1.00 97.06 94 LEU A O 1
ATOM 738 N N . LEU A 1 95 ? -0.219 -7.716 6.727 1.00 93.69 95 LEU A N 1
ATOM 739 C CA . LEU A 1 95 ? -0.546 -7.143 8.033 1.00 93.69 95 LEU A CA 1
ATOM 740 C C . LEU A 1 95 ? -1.896 -7.645 8.555 1.00 93.69 95 LEU A C 1
ATOM 742 O O . LEU A 1 95 ? -1.973 -8.060 9.708 1.00 93.69 95 LEU A O 1
ATOM 746 N N . LEU A 1 96 ? -2.920 -7.732 7.698 1.00 93.38 96 LEU A N 1
ATOM 747 C CA . LEU A 1 96 ? -4.218 -8.336 8.042 1.00 93.38 96 LEU A CA 1
ATOM 748 C C . LEU A 1 96 ? -4.113 -9.834 8.378 1.00 93.38 96 LEU A C 1
ATOM 750 O O . LEU A 1 96 ? -4.918 -10.375 9.141 1.00 93.38 96 LEU A O 1
ATOM 754 N N . GLY A 1 97 ? -3.128 -10.520 7.798 1.00 92.62 97 GLY A N 1
ATOM 755 C CA . GLY A 1 97 ? -2.795 -11.907 8.105 1.00 92.62 97 GLY A CA 1
ATOM 756 C C . GLY A 1 97 ? -1.981 -12.088 9.386 1.00 92.62 97 GLY A C 1
ATOM 757 O O . GLY A 1 97 ? -1.887 -13.209 9.891 1.00 92.62 97 GLY A O 1
ATOM 758 N N . THR A 1 98 ? -1.410 -11.016 9.937 1.00 91.06 98 THR A N 1
ATOM 759 C CA . THR A 1 98 ? -0.543 -11.101 11.112 1.00 91.06 98 THR A CA 1
ATOM 760 C C . THR A 1 98 ? -1.389 -11.123 12.389 1.00 91.06 98 THR A C 1
ATOM 762 O O . THR A 1 98 ? -2.201 -10.223 12.605 1.00 91.06 98 THR A O 1
ATOM 765 N N . PRO A 1 99 ? -1.260 -12.151 13.250 1.00 85.19 99 PRO A N 1
ATOM 766 C CA . PRO A 1 99 ? -2.066 -12.237 14.461 1.00 85.19 99 PRO A CA 1
ATOM 767 C C . PRO A 1 99 ? -1.688 -11.136 15.459 1.00 85.19 99 PRO A C 1
ATOM 769 O O . PRO A 1 99 ? -0.533 -10.713 15.531 1.00 85.19 99 PRO A O 1
ATOM 772 N N . HIS A 1 100 ? -2.648 -10.720 16.289 1.00 78.88 100 HIS A N 1
ATOM 773 C CA . HIS A 1 100 ? -2.376 -9.838 17.422 1.00 78.88 100 HIS A CA 1
ATOM 774 C C . HIS A 1 100 ? -1.533 -10.581 18.461 1.00 78.88 100 HIS A C 1
ATOM 776 O O . HIS A 1 100 ? -2.055 -11.266 19.337 1.00 78.88 100 HIS A O 1
ATOM 782 N N . TRP A 1 101 ? -0.215 -10.459 18.370 1.00 73.50 101 TRP A N 1
ATOM 783 C CA . TRP A 1 101 ? 0.660 -10.827 19.469 1.00 73.50 101 TRP A CA 1
ATOM 784 C C . TRP A 1 101 ? 0.738 -9.654 20.448 1.00 73.50 101 TRP A C 1
ATOM 786 O O . TRP A 1 101 ? 1.083 -8.536 20.068 1.00 73.50 101 TRP A O 1
ATOM 796 N N . ARG A 1 102 ? 0.437 -9.870 21.732 1.00 58.50 102 ARG A N 1
ATOM 797 C CA . ARG A 1 102 ? 0.871 -8.898 22.740 1.00 58.50 102 ARG A CA 1
ATOM 798 C C . ARG A 1 102 ? 2.388 -8.923 22.760 1.00 58.50 102 ARG A C 1
ATOM 800 O O . ARG A 1 102 ? 3.013 -9.979 22.860 1.00 58.50 102 ARG A O 1
ATOM 807 N N . SER A 1 103 ? 2.991 -7.760 22.588 1.00 56.12 103 SER A N 1
ATOM 808 C CA . SER A 1 103 ? 4.428 -7.635 22.669 1.00 56.12 103 SER A CA 1
ATOM 809 C C . SER A 1 103 ? 4.801 -7.543 24.157 1.00 56.12 103 SER A C 1
ATOM 811 O O . SER A 1 103 ? 4.925 -6.474 24.746 1.00 56.12 103 SER A O 1
ATOM 813 N N . GLU A 1 104 ? 4.936 -8.696 24.808 1.00 55.16 104 GLU A N 1
ATOM 814 C CA . GLU A 1 104 ? 5.242 -8.782 26.250 1.00 55.16 104 GLU A CA 1
ATOM 815 C C . GLU A 1 104 ? 6.760 -8.725 26.549 1.00 55.16 104 GLU A C 1
ATOM 817 O O . GLU A 1 104 ? 7.188 -8.818 27.697 1.00 55.16 104 GLU A O 1
ATOM 822 N N . GLY A 1 105 ? 7.607 -8.539 25.527 1.00 55.22 105 GLY A N 1
ATOM 823 C CA . GLY A 1 105 ? 9.072 -8.523 25.665 1.00 55.22 105 GLY A CA 1
ATOM 824 C C . GLY A 1 105 ? 9.645 -7.198 26.194 1.00 55.22 105 GLY A C 1
ATOM 825 O O . GLY A 1 105 ? 9.119 -6.130 25.924 1.00 55.22 105 GLY A O 1
ATOM 826 N N . ARG A 1 106 ? 10.771 -7.225 26.920 1.00 53.94 106 ARG A N 1
ATOM 827 C CA . ARG A 1 106 ? 11.384 -6.039 27.568 1.00 53.94 106 ARG A CA 1
ATOM 828 C C . ARG A 1 106 ? 12.752 -5.636 26.971 1.00 53.94 106 ARG A C 1
ATOM 830 O O . ARG A 1 106 ? 13.726 -5.526 27.702 1.00 53.94 106 ARG A O 1
ATOM 837 N N . GLY A 1 107 ? 12.850 -5.418 25.653 1.00 70.69 107 GLY A N 1
ATOM 838 C CA . GLY A 1 107 ? 14.117 -5.049 24.977 1.00 70.69 107 GLY A CA 1
ATOM 839 C C . GLY A 1 107 ? 14.174 -3.610 24.431 1.00 70.69 107 GLY A C 1
ATOM 840 O O . GLY A 1 107 ? 13.179 -3.120 23.899 1.00 70.69 107 GLY A O 1
ATOM 841 N N . LEU A 1 108 ? 15.341 -2.946 24.502 1.00 64.81 108 LEU A N 1
ATOM 842 C CA . LEU A 1 108 ? 15.567 -1.581 23.977 1.00 64.81 108 LEU A CA 1
ATOM 843 C C . LEU A 1 108 ? 15.387 -1.495 22.453 1.00 64.81 108 LEU A C 1
ATOM 845 O O . LEU A 1 108 ? 14.620 -0.663 21.976 1.00 64.81 108 LEU A O 1
ATOM 849 N N . ALA A 1 109 ? 16.021 -2.397 21.695 1.00 57.59 109 ALA A N 1
ATOM 850 C CA . ALA A 1 109 ? 15.874 -2.463 20.237 1.00 57.59 109 ALA A CA 1
ATOM 851 C C . ALA A 1 109 ? 14.406 -2.658 19.820 1.00 57.59 109 ALA A C 1
ATOM 853 O O . ALA A 1 109 ? 13.929 -2.036 18.876 1.00 57.59 109 ALA A O 1
ATOM 854 N N . ARG A 1 110 ? 13.649 -3.446 20.594 1.00 69.19 110 ARG A N 1
ATOM 855 C CA . ARG A 1 110 ? 12.213 -3.641 20.383 1.00 69.19 110 ARG A CA 1
ATOM 856 C C . ARG A 1 110 ? 11.421 -2.358 20.615 1.00 69.19 110 ARG A C 1
ATOM 858 O O . ARG A 1 110 ? 10.581 -2.037 19.791 1.00 69.19 110 ARG A O 1
ATOM 865 N N . ARG A 1 111 ? 11.693 -1.615 21.695 1.00 67.06 111 ARG A N 1
ATOM 866 C CA . ARG A 1 111 ? 11.029 -0.324 21.953 1.00 67.06 111 ARG A CA 1
ATOM 867 C C . ARG A 1 111 ? 11.292 0.679 20.835 1.00 67.06 111 ARG A C 1
ATOM 869 O O . ARG A 1 111 ? 10.388 1.420 20.481 1.00 67.06 111 ARG A O 1
ATOM 876 N N . ILE A 1 112 ? 12.500 0.687 20.273 1.00 65.06 112 ILE A N 1
ATOM 877 C CA . ILE A 1 112 ? 12.840 1.540 19.128 1.00 65.06 112 ILE A CA 1
ATOM 878 C C . ILE A 1 112 ? 12.034 1.115 17.896 1.00 65.06 112 ILE A C 1
ATOM 880 O O . ILE A 1 112 ? 11.392 1.959 17.282 1.00 65.06 112 ILE A O 1
ATOM 884 N N . VAL A 1 113 ? 11.998 -0.182 17.574 1.00 67.81 113 VAL A N 1
ATOM 885 C CA . VAL A 1 113 ? 11.222 -0.703 16.435 1.00 67.81 113 VAL A CA 1
ATOM 886 C C . VAL A 1 113 ? 9.724 -0.455 16.611 1.00 67.81 113 VAL A C 1
ATOM 888 O O . VAL A 1 113 ? 9.083 0.019 15.684 1.00 67.81 113 VAL A O 1
ATOM 891 N N . GLU A 1 114 ? 9.167 -0.710 17.796 1.00 72.25 114 GLU A N 1
ATOM 892 C CA . GLU A 1 114 ? 7.762 -0.431 18.115 1.00 72.25 114 GLU A CA 1
ATOM 893 C C . GLU A 1 114 ? 7.465 1.063 18.004 1.00 72.25 114 GLU A C 1
ATOM 895 O O . GLU A 1 114 ? 6.459 1.432 17.410 1.00 72.25 114 GLU A O 1
ATOM 900 N N . ARG A 1 115 ? 8.352 1.932 18.500 1.00 71.81 115 ARG A N 1
ATOM 901 C CA . ARG A 1 115 ? 8.182 3.386 18.420 1.00 71.81 115 ARG A CA 1
ATOM 902 C C . ARG A 1 115 ? 8.259 3.902 16.986 1.00 71.81 115 ARG A C 1
ATOM 904 O O . ARG A 1 115 ? 7.451 4.741 16.622 1.00 71.81 115 ARG A O 1
ATOM 911 N N . ILE A 1 116 ? 9.188 3.399 16.176 1.00 67.62 116 ILE A N 1
ATOM 912 C CA . ILE A 1 116 ? 9.313 3.777 14.760 1.00 67.62 116 ILE A CA 1
ATOM 913 C C . ILE A 1 116 ? 8.116 3.255 13.961 1.00 67.62 116 ILE A C 1
ATOM 915 O O . ILE A 1 116 ? 7.506 4.013 13.216 1.00 67.62 116 ILE A O 1
ATOM 919 N N . ALA A 1 117 ? 7.744 1.986 14.144 1.00 70.81 117 ALA A N 1
ATOM 920 C CA . ALA A 1 117 ? 6.616 1.375 13.442 1.00 70.81 117 ALA A CA 1
ATOM 921 C C . ALA A 1 117 ? 5.265 1.970 13.865 1.00 70.81 117 ALA A C 1
ATOM 923 O O . ALA A 1 117 ? 4.320 1.967 13.081 1.00 70.81 117 ALA A O 1
ATOM 924 N N . SER A 1 118 ? 5.170 2.492 15.090 1.00 71.44 118 SER A N 1
ATOM 925 C CA . SER A 1 118 ? 3.959 3.144 15.599 1.00 71.44 118 SER A CA 1
ATOM 926 C C . SER A 1 118 ? 3.955 4.656 15.379 1.00 71.44 118 SER A C 1
ATOM 928 O O . SER A 1 118 ? 2.927 5.267 15.643 1.00 71.44 118 SER A O 1
ATOM 930 N N . ALA A 1 119 ? 5.049 5.253 14.882 1.00 81.69 119 ALA A N 1
ATOM 931 C CA . ALA A 1 119 ? 5.132 6.672 14.540 1.00 81.69 119 ALA A CA 1
ATOM 932 C C . ALA A 1 119 ? 4.633 6.892 13.098 1.00 81.69 119 ALA A C 1
ATOM 934 O O . ALA A 1 119 ? 5.386 6.677 12.140 1.00 81.69 119 ALA A O 1
ATOM 935 N N . PRO A 1 120 ? 3.385 7.349 12.899 1.00 80.50 120 PRO A N 1
ATOM 936 C CA . PRO A 1 120 ? 2.737 7.328 11.587 1.00 80.50 120 PRO A CA 1
ATOM 937 C C . PRO A 1 120 ? 3.466 8.155 10.527 1.00 80.50 120 PRO A C 1
ATOM 939 O O . PRO A 1 120 ? 3.613 7.730 9.380 1.00 80.50 120 PRO A O 1
ATOM 942 N N . TRP A 1 121 ? 4.014 9.306 10.911 1.00 89.81 121 TRP A N 1
ATOM 943 C CA . TRP A 1 121 ? 4.735 10.171 9.982 1.00 89.81 121 TRP A CA 1
ATOM 944 C C . TRP A 1 121 ? 6.043 9.576 9.473 1.00 89.81 121 TRP A C 1
ATOM 946 O O . TRP A 1 121 ? 6.424 9.870 8.344 1.00 89.81 121 TRP A O 1
ATOM 956 N N . VAL A 1 122 ? 6.707 8.710 10.246 1.00 89.62 122 VAL A N 1
ATOM 957 C CA . VAL A 1 122 ? 7.956 8.081 9.799 1.00 89.62 122 VAL A CA 1
ATOM 958 C C . VAL A 1 122 ? 7.680 7.182 8.601 1.00 89.62 122 VAL A C 1
ATOM 960 O O . VAL A 1 122 ? 8.311 7.347 7.561 1.00 89.62 122 VAL A O 1
ATOM 963 N N . GLY A 1 123 ? 6.680 6.301 8.699 1.00 90.75 123 GLY A N 1
ATOM 964 C CA . GLY A 1 123 ? 6.281 5.440 7.586 1.00 90.75 123 GLY A CA 1
ATOM 965 C C . GLY A 1 123 ? 5.842 6.232 6.353 1.00 90.75 123 GLY A C 1
ATOM 966 O O . GLY A 1 123 ? 6.281 5.934 5.244 1.00 90.75 123 GLY A O 1
ATOM 967 N N . ALA A 1 124 ? 5.037 7.285 6.539 1.00 92.56 124 ALA A N 1
ATOM 968 C CA . ALA A 1 124 ? 4.570 8.122 5.433 1.00 92.56 124 ALA A CA 1
ATOM 969 C C . ALA A 1 124 ? 5.706 8.885 4.730 1.00 92.56 124 ALA A C 1
ATOM 971 O O . ALA A 1 124 ? 5.781 8.874 3.501 1.00 92.56 124 ALA A O 1
ATOM 972 N N . ILE A 1 125 ? 6.611 9.513 5.488 1.00 94.12 125 ILE A N 1
ATOM 973 C CA . ILE A 1 125 ? 7.757 10.248 4.933 1.00 94.12 125 ILE A CA 1
ATOM 974 C C . ILE A 1 125 ? 8.728 9.285 4.253 1.00 94.12 125 ILE A C 1
ATOM 976 O O . ILE A 1 125 ? 9.197 9.575 3.157 1.00 94.12 125 ILE A O 1
ATOM 980 N N . MET A 1 126 ? 9.008 8.129 4.861 1.00 94.38 126 MET A N 1
ATOM 981 C CA . MET A 1 126 ? 9.898 7.135 4.263 1.00 94.38 126 MET A CA 1
ATOM 982 C C . MET A 1 126 ? 9.328 6.568 2.964 1.00 94.38 126 MET A C 1
ATOM 984 O O . MET A 1 126 ? 10.080 6.422 2.007 1.00 94.38 126 MET A O 1
ATOM 988 N N . LEU A 1 127 ? 8.022 6.289 2.894 1.00 94.88 127 LEU A N 1
ATOM 989 C CA . LEU A 1 127 ? 7.385 5.816 1.664 1.00 94.88 127 LEU A CA 1
ATOM 990 C C . LEU A 1 127 ? 7.382 6.901 0.574 1.00 94.88 127 LEU A C 1
ATOM 992 O O . LEU A 1 127 ? 7.732 6.620 -0.570 1.00 94.88 127 LEU A O 1
ATOM 996 N N . ALA A 1 128 ? 7.060 8.152 0.924 1.00 94.31 128 ALA A N 1
ATOM 997 C CA . ALA A 1 128 ? 7.123 9.279 -0.010 1.00 94.31 128 ALA A CA 1
ATOM 998 C C . ALA A 1 128 ? 8.556 9.523 -0.521 1.00 94.31 128 ALA A C 1
ATOM 1000 O O . ALA A 1 128 ? 8.774 9.699 -1.719 1.00 94.31 128 ALA A O 1
ATOM 1001 N N . GLY A 1 129 ? 9.542 9.493 0.378 1.00 94.81 129 GLY A N 1
ATOM 1002 C CA . GLY A 1 129 ? 10.957 9.651 0.049 1.00 94.81 129 GLY A CA 1
ATOM 1003 C C . GLY A 1 129 ? 11.495 8.494 -0.789 1.00 94.81 129 GLY A C 1
ATOM 1004 O O . GLY A 1 129 ? 12.203 8.730 -1.764 1.00 94.81 129 GLY A O 1
ATOM 1005 N N . ALA A 1 130 ? 11.107 7.254 -0.473 1.00 94.69 130 ALA A N 1
ATOM 1006 C CA . ALA A 1 130 ? 11.424 6.086 -1.288 1.00 94.69 130 ALA A CA 1
ATOM 1007 C C . ALA A 1 130 ? 10.844 6.227 -2.696 1.00 94.69 130 ALA A C 1
ATOM 1009 O O . ALA A 1 130 ? 11.549 5.959 -3.665 1.00 94.69 130 ALA A O 1
ATOM 1010 N N . ALA A 1 131 ? 9.609 6.711 -2.837 1.00 93.38 131 ALA A N 1
ATOM 1011 C CA . ALA A 1 131 ? 9.029 6.959 -4.148 1.00 93.38 131 ALA A CA 1
ATOM 1012 C C . ALA A 1 131 ? 9.872 7.944 -4.969 1.00 93.38 131 ALA A C 1
ATOM 1014 O O . ALA A 1 131 ? 10.253 7.624 -6.089 1.00 93.38 131 ALA A O 1
ATOM 1015 N N . TRP A 1 132 ? 10.258 9.082 -4.393 1.00 92.50 132 TRP A N 1
ATOM 1016 C CA . TRP A 1 132 ? 11.118 10.055 -5.073 1.00 92.50 132 TRP A CA 1
ATOM 1017 C C . TRP A 1 132 ? 12.495 9.495 -5.430 1.00 92.50 132 TRP A C 1
ATOM 1019 O O . TRP A 1 132 ? 12.918 9.572 -6.582 1.00 92.50 132 TRP A O 1
ATOM 1029 N N . LEU A 1 133 ? 13.182 8.899 -4.455 1.00 94.12 133 LEU A N 1
ATOM 1030 C CA . LEU A 1 133 ? 14.529 8.371 -4.641 1.00 94.12 133 LEU A CA 1
ATOM 1031 C C . LEU A 1 133 ? 14.554 7.293 -5.729 1.00 94.12 133 LEU A C 1
ATOM 1033 O O . LEU A 1 133 ? 15.364 7.350 -6.650 1.00 94.12 133 LEU A O 1
ATOM 1037 N N . THR A 1 134 ? 13.634 6.334 -5.651 1.00 94.69 134 THR A N 1
ATOM 1038 C CA . THR A 1 134 ? 13.605 5.166 -6.545 1.00 94.69 134 THR A CA 1
ATOM 1039 C C . THR A 1 134 ? 13.107 5.481 -7.949 1.00 94.69 134 THR A C 1
ATOM 1041 O O . THR A 1 134 ? 13.297 4.674 -8.854 1.00 94.69 134 THR A O 1
ATOM 1044 N N . HIS A 1 135 ? 12.479 6.638 -8.147 1.00 93.75 135 HIS A N 1
ATOM 1045 C CA . HIS A 1 135 ? 12.066 7.126 -9.462 1.00 93.75 135 HIS A CA 1
ATOM 1046 C C . HIS A 1 135 ? 13.084 8.110 -10.055 1.00 93.75 135 HIS A C 1
ATOM 1048 O O . HIS A 1 135 ? 12.896 8.599 -11.163 1.00 93.75 135 HIS A O 1
ATOM 1054 N N . SER A 1 136 ? 14.185 8.402 -9.365 1.00 94.50 136 SER A N 1
ATOM 1055 C CA . SER A 1 136 ? 15.255 9.207 -9.951 1.00 94.50 136 SER A CA 1
ATOM 1056 C C . SER A 1 136 ? 16.019 8.420 -11.020 1.00 94.50 136 SER A C 1
ATOM 1058 O O . SER A 1 136 ? 16.264 7.220 -10.876 1.00 94.50 136 SER A O 1
ATOM 1060 N N . GLN A 1 137 ? 16.427 9.108 -12.086 1.00 94.75 137 GLN A N 1
ATOM 1061 C CA . GLN A 1 137 ? 17.187 8.516 -13.189 1.00 94.75 137 GLN A CA 1
ATOM 1062 C C . GLN A 1 137 ? 18.470 7.797 -12.732 1.00 94.75 137 GLN A C 1
ATOM 1064 O O . GLN A 1 137 ? 18.644 6.639 -13.104 1.00 94.75 137 GLN A O 1
ATOM 1069 N N . PRO A 1 138 ? 19.307 8.357 -11.828 1.00 95.75 138 PRO A N 1
ATOM 1070 C CA . PRO A 1 138 ? 20.503 7.656 -11.362 1.00 95.75 138 PRO A CA 1
ATOM 1071 C C . PRO A 1 138 ? 20.206 6.323 -10.669 1.00 95.75 138 PRO A C 1
ATOM 1073 O O . PRO A 1 138 ? 21.002 5.390 -10.767 1.00 95.75 138 PRO A O 1
ATOM 1076 N N . VAL A 1 139 ? 19.077 6.215 -9.962 1.00 96.56 139 VAL A N 1
ATOM 1077 C CA . VAL A 1 139 ? 18.704 4.969 -9.285 1.00 96.56 139 VAL A CA 1
ATOM 1078 C C . VAL A 1 139 ? 18.205 3.932 -10.287 1.00 96.56 139 VAL A C 1
ATOM 1080 O O . VAL A 1 139 ? 18.605 2.775 -10.198 1.00 96.56 139 VAL A O 1
ATOM 1083 N N . VAL A 1 140 ? 17.377 4.332 -11.252 1.00 95.44 140 VAL A N 1
ATOM 1084 C CA . VAL A 1 140 ? 16.827 3.408 -12.258 1.00 95.44 140 VAL A CA 1
ATOM 1085 C C . VAL A 1 140 ? 17.907 2.905 -13.220 1.00 95.44 140 VAL A C 1
ATOM 1087 O O . VAL A 1 140 ? 17.990 1.700 -13.470 1.00 95.44 140 VAL A O 1
ATOM 1090 N N . ASP A 1 141 ? 18.745 3.808 -13.730 1.00 95.38 141 ASP A N 1
ATOM 1091 C CA . ASP A 1 141 ? 19.724 3.473 -14.766 1.00 95.38 141 ASP A CA 1
ATOM 1092 C C . ASP A 1 141 ? 20.992 2.835 -14.191 1.00 95.38 141 ASP A C 1
ATOM 1094 O O . ASP A 1 141 ? 21.531 1.913 -14.800 1.00 95.38 141 ASP A O 1
ATOM 1098 N N . ASN A 1 142 ? 21.441 3.255 -12.999 1.00 94.81 142 ASN A N 1
ATOM 1099 C CA . ASN A 1 142 ? 22.698 2.764 -12.424 1.00 94.81 142 ASN A CA 1
ATOM 1100 C C . ASN A 1 142 ? 22.483 1.803 -11.255 1.00 94.81 142 ASN A C 1
ATOM 1102 O O . ASN A 1 142 ? 22.998 0.689 -11.270 1.00 94.81 142 ASN A O 1
ATOM 1106 N N . PHE A 1 143 ? 21.741 2.213 -10.220 1.00 94.44 143 PHE A N 1
ATOM 1107 C CA . PHE A 1 143 ? 21.637 1.401 -9.003 1.00 94.44 143 PHE A CA 1
ATOM 1108 C C . PHE A 1 143 ? 20.859 0.107 -9.246 1.00 94.44 143 PHE A C 1
ATOM 1110 O O . PHE A 1 143 ? 21.264 -0.951 -8.787 1.00 94.44 143 PHE A O 1
ATOM 1117 N N . GLU A 1 144 ? 19.765 0.155 -10.002 1.00 93.25 144 GLU A N 1
ATOM 1118 C CA . GLU A 1 144 ? 19.009 -1.044 -10.357 1.00 93.25 144 GLU A CA 1
ATOM 1119 C C . GLU A 1 144 ? 19.661 -1.855 -11.490 1.00 93.25 144 GLU A C 1
ATOM 1121 O O . GLU A 1 144 ? 19.096 -2.869 -11.901 1.00 93.25 144 GLU A O 1
ATOM 1126 N N . ALA A 1 145 ? 20.802 -1.449 -12.059 1.00 89.00 145 ALA A N 1
ATOM 1127 C CA . ALA A 1 145 ? 21.376 -2.103 -13.242 1.00 89.00 145 ALA A CA 1
ATOM 1128 C C . ALA A 1 145 ? 21.610 -3.614 -13.048 1.00 89.00 145 ALA A C 1
ATOM 1130 O O . ALA A 1 145 ? 21.441 -4.391 -13.987 1.00 89.00 145 ALA A O 1
ATOM 1131 N N . ASP A 1 146 ? 21.912 -4.043 -11.821 1.00 89.62 146 ASP A N 1
ATOM 1132 C CA . ASP A 1 146 ? 22.075 -5.448 -11.457 1.00 89.62 146 ASP A CA 1
ATOM 1133 C C . ASP A 1 146 ? 20.908 -5.997 -10.615 1.00 89.62 146 ASP A C 1
ATOM 1135 O O . ASP A 1 146 ? 19.984 -5.286 -10.210 1.00 89.62 146 ASP A O 1
ATOM 1139 N N . ALA A 1 147 ? 20.939 -7.306 -10.362 1.00 89.56 147 ALA A N 1
ATOM 1140 C CA . ALA A 1 147 ? 19.919 -8.001 -9.584 1.00 89.56 147 ALA A CA 1
ATOM 1141 C C . ALA A 1 147 ? 19.909 -7.615 -8.089 1.00 89.56 147 ALA A C 1
ATOM 1143 O O . ALA A 1 147 ? 18.853 -7.658 -7.453 1.00 89.56 147 ALA A O 1
ATOM 1144 N N . LEU A 1 148 ? 21.047 -7.211 -7.514 1.00 91.06 148 LEU A N 1
ATOM 1145 C CA . LEU A 1 148 ? 21.136 -6.855 -6.097 1.00 91.06 148 LEU A CA 1
ATOM 1146 C C . LEU A 1 148 ? 20.498 -5.492 -5.826 1.00 91.06 148 LEU A C 1
ATOM 1148 O O . LEU A 1 148 ? 19.690 -5.368 -4.902 1.00 91.06 148 LEU A O 1
ATOM 1152 N N . GLY A 1 149 ? 20.815 -4.478 -6.626 1.00 93.25 149 GLY A N 1
ATOM 1153 C CA . GLY A 1 149 ? 20.206 -3.157 -6.512 1.00 93.25 149 GLY A CA 1
ATOM 1154 C C . GLY A 1 149 ? 18.705 -3.214 -6.768 1.00 93.25 149 GLY A C 1
ATOM 1155 O O . GLY A 1 149 ? 17.905 -2.668 -6.010 1.00 93.25 149 GLY A O 1
ATOM 1156 N N . GLN A 1 150 ? 18.302 -4.022 -7.743 1.00 92.94 150 GLN A N 1
ATOM 1157 C CA . GLN A 1 150 ? 16.914 -4.387 -7.989 1.00 92.94 150 GLN A CA 1
ATOM 1158 C C . GLN A 1 150 ? 16.194 -4.999 -6.783 1.00 92.94 150 GLN A C 1
ATOM 1160 O O . GLN A 1 150 ? 15.095 -4.555 -6.427 1.00 92.94 150 GLN A O 1
ATOM 1165 N N . ALA A 1 151 ? 16.761 -6.040 -6.177 1.00 92.81 151 ALA A N 1
ATOM 1166 C CA . ALA A 1 151 ? 16.190 -6.658 -4.987 1.00 92.81 151 ALA A CA 1
ATOM 1167 C C . ALA A 1 151 ? 16.137 -5.654 -3.822 1.00 92.81 151 ALA A C 1
ATOM 1169 O O . ALA A 1 151 ? 15.144 -5.594 -3.095 1.00 92.81 151 ALA A O 1
ATOM 1170 N N . THR A 1 152 ? 17.160 -4.805 -3.702 1.00 95.25 152 THR A N 1
ATOM 1171 C CA . THR A 1 152 ? 17.260 -3.761 -2.675 1.00 95.25 152 THR A CA 1
ATOM 1172 C C . THR A 1 152 ? 16.145 -2.729 -2.804 1.00 95.25 152 THR A C 1
ATOM 1174 O O . THR A 1 152 ? 15.479 -2.438 -1.812 1.00 95.25 152 THR A O 1
ATOM 1177 N N . ILE A 1 153 ? 15.863 -2.217 -4.007 1.00 96.44 153 ILE A N 1
ATOM 1178 C CA . ILE A 1 153 ? 14.767 -1.257 -4.191 1.00 96.44 153 ILE A CA 1
ATOM 1179 C C . ILE A 1 153 ? 13.413 -1.876 -3.829 1.00 96.44 153 ILE A C 1
ATOM 1181 O O . ILE A 1 153 ? 12.610 -1.249 -3.136 1.00 96.44 153 ILE A O 1
ATOM 1185 N N . ARG A 1 154 ? 13.165 -3.132 -4.205 1.00 96.06 154 ARG A N 1
ATOM 1186 C CA . ARG A 1 154 ? 11.925 -3.834 -3.831 1.00 96.06 154 ARG A CA 1
ATOM 1187 C C . ARG A 1 154 ? 11.818 -4.053 -2.325 1.00 96.06 154 ARG A C 1
ATOM 1189 O O . ARG A 1 154 ? 10.733 -3.898 -1.768 1.00 96.06 154 ARG A O 1
ATOM 1196 N N . ALA A 1 155 ? 12.932 -4.351 -1.659 1.00 96.62 155 ALA A N 1
ATOM 1197 C CA . ALA A 1 155 ? 12.981 -4.436 -0.205 1.00 96.62 155 ALA A CA 1
ATOM 1198 C C . ALA A 1 155 ? 12.689 -3.078 0.456 1.00 96.62 155 ALA A C 1
ATOM 1200 O O . ALA A 1 155 ? 11.944 -3.040 1.433 1.00 96.62 155 ALA A O 1
ATOM 1201 N N . ILE A 1 156 ? 13.195 -1.966 -0.095 1.00 97.38 156 ILE A N 1
ATOM 1202 C CA . ILE A 1 156 ? 12.879 -0.606 0.374 1.00 97.38 156 ILE A CA 1
ATOM 1203 C C . ILE A 1 156 ? 11.380 -0.323 0.226 1.00 97.38 156 ILE A C 1
ATOM 1205 O O . ILE A 1 156 ? 10.746 0.107 1.192 1.00 97.38 156 ILE A O 1
ATOM 1209 N N . TRP A 1 157 ? 10.786 -0.610 -0.936 1.00 97.62 157 TRP A N 1
ATOM 1210 C CA . TRP A 1 157 ? 9.343 -0.452 -1.155 1.00 97.62 157 TRP A CA 1
ATOM 1211 C C . TRP A 1 157 ? 8.521 -1.281 -0.175 1.00 97.62 157 TRP A C 1
ATOM 1213 O O . TRP A 1 157 ? 7.607 -0.766 0.461 1.00 97.62 157 TRP A O 1
ATOM 1223 N N . PHE A 1 158 ? 8.883 -2.549 0.009 1.00 98.12 158 PHE A N 1
ATOM 1224 C CA . PHE A 1 158 ? 8.205 -3.429 0.950 1.00 98.12 158 PHE A CA 1
ATOM 1225 C C . PHE A 1 158 ? 8.327 -2.925 2.398 1.00 98.12 158 PHE A C 1
ATOM 1227 O O . PHE A 1 158 ? 7.325 -2.821 3.103 1.00 98.12 158 PHE A O 1
ATOM 1234 N N . ALA A 1 159 ? 9.533 -2.568 2.845 1.00 96.12 159 ALA A N 1
ATOM 1235 C CA . ALA A 1 159 ? 9.786 -2.118 4.212 1.00 96.12 159 ALA A CA 1
ATOM 1236 C C . ALA A 1 159 ? 9.084 -0.789 4.527 1.00 96.12 159 ALA A C 1
ATOM 1238 O O . ALA A 1 159 ? 8.433 -0.661 5.563 1.00 96.12 159 ALA A O 1
ATOM 1239 N N . THR A 1 160 ? 9.174 0.188 3.624 1.00 95.88 160 THR A N 1
ATOM 1240 C CA . THR A 1 160 ? 8.511 1.489 3.796 1.00 95.88 160 THR A CA 1
ATOM 1241 C C . THR A 1 160 ? 6.993 1.367 3.723 1.00 95.88 160 THR A C 1
ATOM 1243 O O . THR A 1 160 ? 6.303 2.004 4.516 1.00 95.88 160 THR A O 1
ATOM 1246 N N . ALA A 1 161 ? 6.460 0.477 2.879 1.00 95.94 161 ALA A N 1
ATOM 1247 C CA . ALA A 1 161 ? 5.042 0.140 2.878 1.00 95.94 161 ALA A CA 1
ATOM 1248 C C . ALA A 1 161 ? 4.609 -0.521 4.197 1.00 95.94 161 ALA A C 1
ATOM 1250 O O . ALA A 1 161 ? 3.562 -0.161 4.730 1.00 95.94 161 ALA A O 1
ATOM 1251 N N . VAL A 1 162 ? 5.394 -1.448 4.763 1.00 94.12 162 VAL A N 1
ATOM 1252 C CA . VAL A 1 162 ? 5.088 -2.049 6.076 1.00 94.12 162 VAL A CA 1
ATOM 1253 C C . VAL A 1 162 ? 5.021 -0.965 7.144 1.00 94.12 162 VAL A C 1
ATOM 1255 O O . VAL A 1 162 ? 4.029 -0.906 7.864 1.00 94.12 162 VAL A O 1
ATOM 1258 N N . LEU A 1 163 ? 6.020 -0.080 7.212 1.00 92.12 163 LEU A N 1
ATOM 1259 C CA . LEU A 1 163 ? 6.035 1.038 8.161 1.00 92.12 163 LEU A CA 1
ATOM 1260 C C . LEU A 1 163 ? 4.852 1.985 7.957 1.00 92.12 163 LEU A C 1
ATOM 1262 O O . LEU A 1 163 ? 4.262 2.443 8.930 1.00 92.12 163 LEU A O 1
ATOM 1266 N N . TYR A 1 164 ? 4.487 2.265 6.705 1.00 92.56 164 TYR A N 1
ATOM 1267 C CA . TYR A 1 164 ? 3.334 3.097 6.396 1.00 92.56 164 TYR A CA 1
ATOM 1268 C C . TYR A 1 164 ? 2.032 2.446 6.855 1.00 92.56 164 TYR A C 1
ATOM 1270 O O . TYR A 1 164 ? 1.258 3.096 7.539 1.00 92.56 164 TYR A O 1
ATOM 1278 N N . TRP A 1 165 ? 1.775 1.178 6.535 1.00 91.69 165 TRP A N 1
ATOM 1279 C CA . TRP A 1 165 ? 0.499 0.529 6.852 1.00 91.69 165 TRP A CA 1
ATOM 1280 C C . TRP A 1 165 ? 0.380 0.059 8.307 1.00 91.69 165 TRP A C 1
ATOM 1282 O O . TRP A 1 165 ? -0.730 -0.217 8.776 1.00 91.69 165 TRP A O 1
ATOM 1292 N N . TRP A 1 166 ? 1.492 -0.027 9.037 1.00 89.19 166 TRP A N 1
ATOM 1293 C CA . TRP A 1 166 ? 1.520 -0.552 10.400 1.00 89.19 166 TRP A CA 1
ATOM 1294 C C . TRP A 1 166 ? 0.593 0.193 11.380 1.00 89.19 166 TRP A C 1
ATOM 1296 O O . TRP A 1 166 ? -0.221 -0.474 12.021 1.00 89.19 166 TRP A O 1
ATOM 1306 N N . PRO A 1 167 ? 0.595 1.537 11.477 1.00 85.19 167 PRO A N 1
ATOM 1307 C CA . PRO A 1 167 ? -0.310 2.258 12.379 1.00 85.19 167 PRO A CA 1
ATOM 1308 C C . PRO A 1 167 ? -1.798 2.098 12.023 1.00 85.19 167 PRO A C 1
ATOM 1310 O O . PRO A 1 167 ? -2.659 2.200 12.898 1.00 85.19 167 PRO A O 1
ATOM 1313 N N . LEU A 1 168 ? -2.113 1.841 10.746 1.00 84.81 168 LEU A N 1
ATOM 1314 C CA . LEU A 1 168 ? -3.488 1.727 10.247 1.00 84.81 168 LEU A CA 1
ATOM 1315 C C . LEU A 1 168 ? -4.096 0.348 10.518 1.00 84.81 168 LEU A C 1
ATOM 1317 O O . LEU A 1 168 ? -5.203 0.237 11.049 1.00 84.81 168 LEU A O 1
ATOM 1321 N N . ILE A 1 169 ? -3.381 -0.705 10.123 1.00 86.69 169 ILE A N 1
ATOM 1322 C CA . ILE A 1 169 ? -3.900 -2.081 10.079 1.00 86.69 169 ILE A CA 1
ATOM 1323 C C . ILE A 1 169 ? -2.946 -3.109 10.695 1.00 86.69 169 ILE A C 1
ATOM 1325 O O . ILE A 1 169 ? -3.256 -4.298 10.703 1.00 86.69 169 ILE A O 1
ATOM 1329 N N . GLY A 1 170 ? -1.799 -2.670 11.214 1.00 82.75 170 GLY A N 1
ATOM 1330 C CA . GLY A 1 170 ? -0.802 -3.540 11.821 1.00 82.75 170 GLY A CA 1
ATOM 1331 C C . GLY A 1 170 ? -1.232 -4.137 13.172 1.00 82.75 170 GLY A C 1
ATOM 1332 O O . GLY A 1 170 ? -2.131 -3.626 13.854 1.00 82.75 170 GLY A O 1
ATOM 1333 N N . PRO A 1 171 ? -0.577 -5.236 13.583 1.00 74.06 171 PRO A N 1
ATOM 1334 C CA . PRO A 1 171 ? -0.811 -5.900 14.859 1.00 74.06 171 PRO A CA 1
ATOM 1335 C C . PRO A 1 171 ? -0.080 -5.164 15.995 1.00 74.06 171 PRO A C 1
ATOM 1337 O O . PRO A 1 171 ? 1.124 -5.319 16.187 1.00 74.06 171 PRO A O 1
ATOM 1340 N N . GLY A 1 172 ? -0.804 -4.385 16.798 1.00 66.38 172 GLY A N 1
ATOM 1341 C CA . GLY A 1 172 ? -0.233 -3.712 17.967 1.00 66.38 172 GLY A CA 1
ATOM 1342 C C . GLY A 1 172 ? -1.306 -3.155 18.910 1.00 66.38 172 GLY A C 1
ATOM 1343 O O . GLY A 1 172 ? -2.396 -2.827 18.438 1.00 66.38 172 GLY A O 1
ATOM 1344 N N . PRO A 1 173 ? -1.039 -3.095 20.230 1.00 50.62 173 PRO A N 1
ATOM 1345 C CA . PRO A 1 173 ? -2.021 -2.664 21.226 1.00 50.62 173 PRO A CA 1
ATOM 1346 C C . PRO A 1 173 ? -2.254 -1.146 21.257 1.00 50.62 173 PRO A C 1
ATOM 1348 O O . PRO A 1 173 ? -3.315 -0.718 21.699 1.00 50.62 173 PRO A O 1
ATOM 1351 N N . GLU A 1 174 ? -1.316 -0.334 20.762 1.00 55.94 174 GLU A N 1
ATOM 1352 C CA . GLU A 1 174 ? -1.400 1.127 20.831 1.00 55.94 174 GLU A CA 1
ATOM 1353 C C . GLU A 1 174 ? -1.278 1.733 19.434 1.00 55.94 174 GLU A C 1
ATOM 1355 O O . GLU A 1 174 ? -0.247 1.632 18.773 1.00 55.94 174 GLU A O 1
ATOM 1360 N N . ARG A 1 175 ? -2.370 2.348 18.974 1.00 65.56 175 ARG A N 1
ATOM 1361 C CA . ARG A 1 175 ? -2.375 3.212 17.794 1.00 65.56 175 ARG A CA 1
ATOM 1362 C C . ARG A 1 175 ? -2.325 4.640 18.301 1.00 65.56 175 ARG A C 1
ATOM 1364 O O . ARG A 1 175 ? -3.258 5.067 18.984 1.00 65.56 175 ARG A O 1
ATOM 1371 N N . GLU A 1 176 ? -1.260 5.364 17.980 1.00 64.94 176 GLU A N 1
ATOM 1372 C CA . GLU A 1 176 ? -1.226 6.800 18.226 1.00 64.94 176 GLU A CA 1
ATOM 1373 C C . GLU A 1 176 ? -2.364 7.441 17.419 1.00 64.94 176 GLU A C 1
ATOM 1375 O O . GLU A 1 176 ? -2.410 7.357 16.188 1.00 64.94 176 GLU A O 1
ATOM 1380 N N . ARG A 1 177 ? -3.356 8.001 18.116 1.00 66.75 177 ARG A N 1
ATOM 1381 C CA . ARG A 1 177 ? -4.490 8.657 17.465 1.00 66.75 177 ARG A CA 1
ATOM 1382 C C . ARG A 1 177 ? -4.026 10.022 16.980 1.00 66.75 177 ARG A C 1
ATOM 1384 O O . ARG A 1 177 ? -3.878 10.945 17.774 1.00 66.75 177 ARG A O 1
ATOM 1391 N N . LEU A 1 178 ? -3.802 10.142 15.675 1.00 73.56 178 LEU A N 1
ATOM 1392 C CA . LEU A 1 178 ? -3.511 11.433 15.069 1.00 73.56 178 LEU A CA 1
ATOM 1393 C C . LEU A 1 178 ? -4.733 12.363 15.155 1.00 73.56 178 LEU A C 1
ATOM 1395 O O . LEU A 1 178 ? -5.861 11.904 14.946 1.00 73.56 178 LEU A O 1
ATOM 1399 N N . PRO A 1 179 ? -4.523 13.674 15.383 1.00 76.00 179 PRO A N 1
ATOM 1400 C CA . PRO A 1 179 ? -5.544 14.684 15.138 1.00 76.00 179 PRO A CA 1
ATOM 1401 C C . PRO A 1 179 ? -6.098 14.560 13.719 1.00 76.00 179 PRO A C 1
ATOM 1403 O O . PRO A 1 179 ? -5.375 14.196 12.794 1.00 76.00 179 PRO A O 1
ATOM 1406 N N . TYR A 1 180 ? -7.365 14.911 13.528 1.00 71.00 180 TYR A N 1
ATOM 1407 C CA . TYR A 1 180 ? -8.099 14.670 12.283 1.00 71.00 180 TYR A CA 1
ATOM 1408 C C . TYR A 1 180 ? -7.351 15.125 11.010 1.00 71.00 180 TYR A C 1
ATOM 1410 O O . TYR A 1 180 ? -7.142 14.335 10.087 1.00 71.00 180 TYR A O 1
ATOM 1418 N N . PHE A 1 181 ? -6.856 16.368 10.987 1.00 76.75 181 PHE A N 1
ATOM 1419 C CA . PHE A 1 181 ? -6.090 16.905 9.855 1.00 76.75 181 PHE A CA 1
ATOM 1420 C C . PHE A 1 181 ? -4.710 16.262 9.689 1.00 76.75 181 PHE A C 1
ATOM 1422 O O . PHE A 1 181 ? -4.255 16.062 8.564 1.00 76.75 181 PHE A O 1
ATOM 1429 N N . ALA A 1 182 ? -4.059 15.890 10.791 1.00 82.88 182 ALA A N 1
ATOM 1430 C CA . ALA A 1 182 ? -2.798 15.160 10.747 1.00 82.88 182 ALA A CA 1
ATOM 1431 C C . ALA A 1 182 ? -3.002 13.750 10.168 1.00 82.88 182 ALA A C 1
ATOM 1433 O O . ALA A 1 182 ? -2.208 13.308 9.345 1.00 82.88 182 ALA A O 1
ATOM 1434 N N . GLY A 1 183 ? -4.100 13.075 10.522 1.00 83.25 183 GLY A N 1
ATOM 1435 C CA . GLY A 1 183 ? -4.489 11.791 9.939 1.00 83.25 183 GLY A CA 1
ATOM 1436 C C . GLY A 1 183 ? -4.741 11.886 8.434 1.00 83.25 183 GLY A C 1
ATOM 1437 O O . GLY A 1 183 ? -4.259 11.042 7.680 1.00 83.25 183 GLY A O 1
ATOM 1438 N N . LEU A 1 184 ? -5.422 12.946 7.981 1.00 82.50 184 LEU A N 1
ATOM 1439 C CA . LEU A 1 184 ? -5.606 13.211 6.553 1.00 82.50 184 LEU A CA 1
ATOM 1440 C C . LEU A 1 184 ? -4.265 13.446 5.844 1.00 82.50 184 LEU A C 1
ATOM 1442 O O . LEU A 1 184 ? -4.001 12.820 4.821 1.00 82.50 184 LEU A O 1
ATOM 1446 N N . GLY A 1 185 ? -3.403 14.304 6.395 1.00 86.81 185 GLY A N 1
ATOM 1447 C CA . GLY A 1 185 ? -2.077 14.552 5.830 1.00 86.81 185 GLY A CA 1
ATOM 1448 C C . GLY A 1 185 ? -1.245 13.271 5.732 1.00 86.81 185 GLY A C 1
ATOM 1449 O O . GLY A 1 185 ? -0.666 12.999 4.686 1.00 86.81 185 GLY A O 1
ATOM 1450 N N . TYR A 1 186 ? -1.264 12.435 6.770 1.00 88.06 186 TYR A N 1
ATOM 1451 C CA . TYR A 1 186 ? -0.595 11.135 6.787 1.00 88.06 186 TYR A CA 1
ATOM 1452 C C . TYR A 1 186 ? -1.124 10.186 5.696 1.00 88.06 186 TYR A C 1
ATOM 1454 O O . TYR A 1 186 ? -0.334 9.519 5.028 1.00 88.06 186 TYR A O 1
ATOM 1462 N N . LEU A 1 187 ? -2.441 10.150 5.466 1.00 86.44 187 LEU A N 1
ATOM 1463 C CA . LEU A 1 187 ? -3.043 9.326 4.412 1.00 86.44 187 LEU A CA 1
ATOM 1464 C C . LEU A 1 187 ? -2.706 9.832 3.005 1.00 86.44 187 LEU A C 1
ATOM 1466 O O . LEU A 1 187 ? -2.541 9.031 2.094 1.00 86.44 187 LEU A O 1
ATOM 1470 N N . VAL A 1 188 ? -2.610 11.147 2.821 1.00 86.06 188 VAL A N 1
ATOM 1471 C CA . VAL A 1 188 ? -2.469 11.785 1.504 1.00 86.06 188 VAL A CA 1
ATOM 1472 C C . VAL A 1 188 ? -1.009 11.889 1.059 1.00 86.06 188 VAL A C 1
ATOM 1474 O O . VAL A 1 188 ? -0.715 11.701 -0.125 1.00 86.06 188 VAL A O 1
ATOM 1477 N N . LEU A 1 189 ? -0.092 12.178 1.988 1.00 88.62 189 LEU A N 1
ATOM 1478 C CA . LEU A 1 189 ? 1.304 12.521 1.702 1.00 88.62 189 LEU A CA 1
ATOM 1479 C C . LEU A 1 189 ? 2.003 11.505 0.775 1.00 88.62 189 LEU A C 1
ATOM 1481 O O . LEU A 1 189 ? 2.518 11.930 -0.265 1.00 88.62 189 LEU A O 1
ATOM 1485 N N . PRO A 1 190 ? 1.980 10.185 1.051 1.00 90.00 190 PRO A N 1
ATOM 1486 C CA . PRO A 1 190 ? 2.743 9.219 0.260 1.00 90.00 190 PRO A CA 1
ATOM 1487 C C . PRO A 1 190 ? 2.172 8.979 -1.134 1.00 90.00 190 PRO A C 1
ATOM 1489 O O . PRO A 1 190 ? 2.871 8.441 -1.981 1.00 90.00 190 PRO A O 1
ATOM 1492 N N . PHE A 1 191 ? 0.922 9.375 -1.388 1.00 87.94 191 PHE A N 1
ATOM 1493 C CA . PHE A 1 191 ? 0.259 9.175 -2.677 1.00 87.94 191 PHE A CA 1
ATOM 1494 C C . PHE A 1 191 ? 0.191 10.443 -3.522 1.00 87.94 191 PHE A C 1
ATOM 1496 O O . PHE A 1 191 ? -0.012 10.355 -4.730 1.00 87.94 191 PHE A O 1
ATOM 1503 N N . VAL A 1 192 ? 0.356 11.624 -2.923 1.00 87.75 192 VAL A N 1
ATOM 1504 C CA . VAL A 1 192 ? 0.410 12.889 -3.669 1.00 87.75 192 VAL A CA 1
ATOM 1505 C C . VAL A 1 192 ? 1.819 13.197 -4.150 1.00 87.75 192 VAL A C 1
ATOM 1507 O O . VAL A 1 192 ? 1.988 13.577 -5.302 1.00 87.75 192 VAL A O 1
ATOM 1510 N N . PHE A 1 193 ? 2.837 12.995 -3.316 1.00 85.44 193 PHE A N 1
ATOM 1511 C CA . PHE A 1 193 ? 4.216 13.324 -3.682 1.00 85.44 193 PHE A CA 1
ATOM 1512 C C . PHE A 1 193 ? 4.758 12.560 -4.906 1.00 85.44 193 PHE A C 1
ATOM 1514 O O . PHE A 1 193 ? 5.444 13.180 -5.714 1.00 85.44 193 PHE A O 1
ATOM 1521 N N . PRO A 1 194 ? 4.440 11.273 -5.128 1.00 86.44 194 PRO A N 1
ATOM 1522 C CA . PRO A 1 194 ? 4.861 10.569 -6.342 1.00 86.44 194 PRO A CA 1
ATOM 1523 C C . PRO A 1 194 ? 4.182 11.070 -7.628 1.00 86.44 194 PRO A C 1
ATOM 1525 O O . PRO A 1 194 ? 4.596 10.701 -8.723 1.00 86.44 194 PRO A O 1
ATOM 1528 N N . LYS A 1 195 ? 3.160 11.933 -7.536 1.00 89.88 195 LYS A N 1
ATOM 1529 C CA . LYS A 1 195 ? 2.488 12.493 -8.721 1.00 89.88 195 LYS A CA 1
ATOM 1530 C C . LYS A 1 195 ? 3.377 13.464 -9.493 1.00 89.88 195 LYS A C 1
ATOM 1532 O O . LYS A 1 195 ? 3.190 13.612 -10.693 1.00 89.88 195 LYS A O 1
ATOM 1537 N N . PHE A 1 196 ? 4.347 14.100 -8.836 1.00 90.12 196 PHE A N 1
ATOM 1538 C CA . PHE A 1 196 ? 5.301 14.982 -9.509 1.00 90.12 196 PHE A CA 1
ATOM 1539 C C . PHE A 1 196 ? 6.173 14.223 -10.525 1.00 90.12 196 PHE A C 1
ATOM 1541 O O . PHE A 1 196 ? 6.118 14.584 -11.700 1.00 90.12 196 PHE A O 1
ATOM 1548 N N . PRO A 1 197 ? 6.905 13.147 -10.158 1.00 89.69 197 PRO A N 1
ATOM 1549 C CA . PRO A 1 197 ? 7.620 12.350 -11.155 1.00 89.69 197 PRO A CA 1
ATOM 1550 C C . PRO A 1 197 ? 6.673 11.687 -12.167 1.00 89.69 197 PRO A C 1
ATOM 1552 O O . PRO A 1 197 ? 7.008 11.632 -13.346 1.00 89.69 197 PRO A O 1
ATOM 1555 N N . ALA A 1 198 ? 5.463 11.274 -11.761 1.00 93.06 198 ALA A N 1
ATOM 1556 C CA . ALA A 1 198 ? 4.462 10.752 -12.697 1.00 93.06 198 ALA A CA 1
ATOM 1557 C C . ALA A 1 198 ? 4.090 11.765 -13.794 1.00 93.06 198 ALA A C 1
ATOM 1559 O O . ALA A 1 198 ? 3.990 11.402 -14.962 1.00 93.06 198 ALA A O 1
ATOM 1560 N N . ALA A 1 199 ? 3.896 13.036 -13.429 1.00 93.75 199 ALA A N 1
ATOM 1561 C CA . ALA A 1 199 ? 3.589 14.094 -14.384 1.00 93.75 199 ALA A CA 1
ATOM 1562 C C . ALA A 1 199 ? 4.745 14.303 -15.370 1.00 93.75 199 ALA A C 1
ATOM 1564 O O . ALA A 1 199 ? 4.499 14.411 -16.568 1.00 93.75 199 ALA A O 1
ATOM 1565 N N . VAL A 1 200 ? 5.996 14.286 -14.890 1.00 93.19 200 VAL A N 1
ATOM 1566 C CA . VAL A 1 200 ? 7.177 14.348 -15.768 1.00 93.19 200 VAL A CA 1
ATOM 1567 C C . VAL A 1 200 ? 7.137 13.207 -16.786 1.00 93.19 200 VAL A C 1
ATOM 1569 O O . VAL A 1 200 ? 7.260 13.454 -17.976 1.00 93.19 200 VAL A O 1
ATOM 1572 N N . TRP A 1 201 ? 6.865 11.975 -16.355 1.00 94.75 201 TRP A N 1
ATOM 1573 C CA . TRP A 1 201 ? 6.779 10.826 -17.263 1.00 94.75 201 TRP A CA 1
ATOM 1574 C C . TRP A 1 201 ? 5.689 10.970 -18.329 1.00 94.75 201 TRP A C 1
ATOM 1576 O O . TRP A 1 201 ? 5.939 10.675 -19.495 1.00 94.75 201 TRP A O 1
ATOM 1586 N N . VAL A 1 202 ? 4.495 11.424 -17.934 1.00 95.69 202 VAL A N 1
ATOM 1587 C CA . VAL A 1 202 ? 3.338 11.577 -18.833 1.00 95.69 202 VAL A CA 1
ATOM 1588 C C . VAL A 1 202 ? 3.552 12.685 -19.864 1.00 95.69 202 VAL A C 1
ATOM 1590 O O . VAL A 1 202 ? 3.108 12.540 -21.000 1.00 95.69 202 VAL A O 1
ATOM 1593 N N . PHE A 1 203 ? 4.196 13.788 -19.478 1.00 95.31 203 PHE A N 1
ATOM 1594 C CA . PHE A 1 203 ? 4.351 14.962 -20.341 1.00 95.31 203 PHE A CA 1
ATOM 1595 C C . PHE A 1 203 ? 5.696 15.033 -21.076 1.00 95.31 203 PHE A C 1
ATOM 1597 O O . PHE A 1 203 ? 5.846 15.871 -21.964 1.00 95.31 203 PHE A O 1
ATOM 1604 N N . SER A 1 204 ? 6.661 14.176 -20.742 1.00 94.31 204 SER A N 1
ATOM 1605 C CA . SER A 1 204 ? 7.933 14.100 -21.462 1.00 94.31 204 SER A CA 1
ATOM 1606 C C . SER A 1 204 ? 7.761 13.559 -22.881 1.00 94.31 204 SER A C 1
ATOM 1608 O O . SER A 1 204 ? 7.092 12.552 -23.111 1.00 94.31 204 SER A O 1
ATOM 1610 N N . THR A 1 205 ? 8.429 14.214 -23.830 1.00 94.06 205 THR A N 1
ATOM 1611 C CA . THR A 1 205 ? 8.478 13.826 -25.248 1.00 94.06 205 THR A CA 1
ATOM 1612 C C . THR A 1 205 ? 9.551 12.799 -25.562 1.00 94.06 205 THR A C 1
ATOM 1614 O O . THR A 1 205 ? 9.566 12.277 -26.667 1.00 94.06 205 THR A O 1
ATOM 1617 N N . ASP A 1 206 ? 10.429 12.509 -24.607 1.00 93.88 206 ASP A N 1
ATOM 1618 C CA . ASP A 1 206 ? 11.550 11.594 -24.765 1.00 93.88 206 ASP A CA 1
ATOM 1619 C C . ASP A 1 206 ? 11.567 10.581 -23.609 1.00 93.88 206 ASP A C 1
ATOM 1621 O O . ASP A 1 206 ? 11.136 10.907 -22.490 1.00 93.88 206 ASP A O 1
ATOM 1625 N N . PRO A 1 207 ? 12.037 9.341 -23.849 1.00 93.94 207 PRO A N 1
ATOM 1626 C CA . PRO A 1 207 ? 12.256 8.370 -22.784 1.00 93.94 207 PRO A CA 1
ATOM 1627 C C . PRO A 1 207 ? 13.283 8.894 -21.775 1.00 93.94 207 PRO A C 1
ATOM 1629 O O . PRO A 1 207 ? 14.365 9.327 -22.156 1.00 93.94 207 PRO A O 1
ATOM 1632 N N . ILE A 1 208 ? 12.945 8.839 -20.488 1.00 95.38 208 ILE A N 1
ATOM 1633 C CA . ILE A 1 208 ? 13.781 9.380 -19.403 1.00 95.38 208 ILE A CA 1
ATOM 1634 C C . ILE A 1 208 ? 14.849 8.379 -18.947 1.00 95.38 208 ILE A C 1
ATOM 1636 O O . ILE A 1 208 ? 15.901 8.781 -18.462 1.00 95.38 208 ILE A O 1
ATOM 1640 N N . TYR A 1 209 ? 14.570 7.079 -19.064 1.00 95.31 209 TYR A N 1
ATOM 1641 C CA . TYR A 1 209 ? 15.424 6.020 -18.527 1.00 95.31 209 TYR A CA 1
ATOM 1642 C C . TYR A 1 209 ? 16.076 5.215 -19.646 1.00 95.31 209 TYR A C 1
ATOM 1644 O O . TYR A 1 209 ? 15.396 4.487 -20.382 1.00 95.31 209 TYR A O 1
ATOM 1652 N N . ASP A 1 210 ? 17.402 5.280 -19.713 1.00 94.44 210 ASP A N 1
ATOM 1653 C CA . ASP A 1 210 ? 18.197 4.554 -20.703 1.00 94.44 210 ASP A CA 1
ATOM 1654 C C . ASP A 1 210 ? 18.115 3.040 -20.496 1.00 94.44 210 ASP A C 1
ATOM 1656 O O . ASP A 1 210 ? 18.140 2.275 -21.465 1.00 94.44 210 ASP A O 1
ATOM 1660 N N . ARG A 1 211 ? 17.918 2.592 -19.246 1.00 91.75 211 ARG A N 1
ATOM 1661 C CA . ARG A 1 211 ? 17.745 1.175 -18.893 1.00 91.75 211 ARG A CA 1
ATOM 1662 C C . ARG A 1 211 ? 16.707 0.473 -19.768 1.00 91.75 211 ARG A C 1
ATOM 1664 O O . ARG A 1 211 ? 16.891 -0.683 -20.145 1.00 91.75 211 ARG A O 1
ATOM 1671 N N . PHE A 1 212 ? 15.602 1.151 -20.072 1.00 92.75 212 PHE A N 1
ATOM 1672 C CA . PHE A 1 212 ? 14.503 0.554 -20.825 1.00 92.75 212 PHE A CA 1
ATOM 1673 C C . PHE A 1 212 ? 14.666 0.702 -22.337 1.00 92.75 212 PHE A C 1
ATOM 1675 O O . PHE A 1 212 ? 13.975 -0.003 -23.068 1.00 92.75 212 PHE A O 1
ATOM 1682 N N . ALA A 1 213 ? 15.586 1.543 -22.823 1.00 89.88 213 ALA A N 1
ATOM 1683 C CA . ALA A 1 213 ? 15.688 1.901 -24.236 1.00 89.88 213 ALA A CA 1
ATOM 1684 C C . ALA A 1 213 ? 15.863 0.678 -25.156 1.00 89.88 213 ALA A C 1
ATOM 1686 O O . ALA A 1 213 ? 15.187 0.577 -26.181 1.00 89.88 213 ALA A O 1
ATOM 1687 N N . GLN A 1 214 ? 16.704 -0.283 -24.755 1.00 86.69 214 GLN A N 1
ATOM 1688 C CA . GLN A 1 214 ? 17.109 -1.436 -25.579 1.00 86.69 214 GLN A CA 1
ATOM 1689 C C . GLN A 1 214 ? 16.543 -2.788 -25.102 1.00 86.69 214 GLN A C 1
ATOM 1691 O O . GLN A 1 214 ? 17.058 -3.845 -25.456 1.00 86.69 214 GLN A O 1
ATOM 1696 N N . THR A 1 215 ? 15.490 -2.783 -24.287 1.00 92.88 215 THR A N 1
ATOM 1697 C CA . THR A 1 215 ? 14.867 -4.025 -23.790 1.00 92.88 215 THR A CA 1
ATOM 1698 C C . THR A 1 215 ? 13.938 -4.664 -24.840 1.00 92.88 215 THR A C 1
ATOM 1700 O O . THR A 1 215 ? 13.443 -3.970 -25.725 1.00 92.88 215 THR A O 1
ATOM 1703 N N . PRO A 1 216 ? 13.634 -5.970 -24.793 1.00 92.62 216 PRO A N 1
ATOM 1704 C CA . PRO A 1 216 ? 12.573 -6.529 -25.632 1.00 92.62 216 PRO A CA 1
ATOM 1705 C C . PRO A 1 216 ? 11.208 -5.930 -25.280 1.00 92.62 216 PRO A C 1
ATOM 1707 O O . PRO A 1 216 ? 10.923 -5.704 -24.109 1.00 92.62 216 PRO A O 1
ATOM 1710 N N . ASP A 1 217 ? 10.343 -5.716 -26.266 1.00 88.56 217 ASP A N 1
ATOM 1711 C CA . ASP A 1 217 ? 9.002 -5.178 -26.036 1.00 88.56 217 ASP A CA 1
ATOM 1712 C C . ASP A 1 217 ? 7.927 -6.271 -26.205 1.00 88.56 217 ASP A C 1
ATOM 1714 O O . ASP A 1 217 ? 7.750 -6.794 -27.308 1.00 88.56 217 ASP A O 1
ATOM 1718 N N . PRO A 1 218 ? 7.207 -6.643 -25.131 1.00 89.88 218 PRO A N 1
ATOM 1719 C CA . PRO A 1 218 ? 6.177 -7.679 -25.169 1.00 89.88 218 PRO A CA 1
ATOM 1720 C C . PRO A 1 218 ? 4.890 -7.290 -25.904 1.00 89.88 218 PRO A C 1
ATOM 1722 O O . PRO A 1 218 ? 4.116 -8.182 -26.262 1.00 89.88 218 PRO A O 1
ATOM 1725 N N . TRP A 1 219 ? 4.623 -5.992 -26.073 1.00 90.75 219 TRP A N 1
ATOM 1726 C CA . TRP A 1 219 ? 3.313 -5.481 -26.488 1.00 90.75 219 TRP A CA 1
ATOM 1727 C C . TRP A 1 219 ? 3.360 -4.530 -27.688 1.00 90.75 219 TRP A C 1
ATOM 1729 O O . TRP A 1 219 ? 2.308 -4.061 -28.118 1.00 90.75 219 TRP A O 1
ATOM 1739 N N . GLY A 1 220 ? 4.538 -4.259 -28.251 1.00 90.31 220 GLY A N 1
ATOM 1740 C CA . GLY A 1 220 ? 4.684 -3.308 -29.358 1.00 90.31 220 GLY A CA 1
ATOM 1741 C C . GLY A 1 220 ? 4.438 -1.854 -28.932 1.00 90.31 220 GLY A C 1
ATOM 1742 O O . GLY A 1 220 ? 4.028 -1.031 -29.751 1.00 90.31 220 GLY A O 1
ATOM 1743 N N . LEU A 1 221 ? 4.628 -1.544 -27.646 1.00 92.00 221 LEU A N 1
ATOM 1744 C CA . LEU A 1 221 ? 4.529 -0.203 -27.090 1.00 92.00 221 LEU A CA 1
ATOM 1745 C C . LEU A 1 221 ? 5.814 0.593 -27.344 1.00 92.00 221 LEU A C 1
ATOM 1747 O O . LEU A 1 221 ? 6.916 0.205 -26.957 1.00 92.00 221 LEU A O 1
ATOM 1751 N N . SER A 1 222 ? 5.667 1.801 -27.892 1.00 94.38 222 SER A N 1
ATOM 1752 C CA . SER A 1 222 ? 6.781 2.752 -27.895 1.00 94.38 222 SER A CA 1
ATOM 1753 C C . SER A 1 222 ? 7.213 3.082 -26.457 1.00 94.38 222 SER A C 1
ATOM 1755 O O . SER A 1 222 ? 6.403 3.063 -25.528 1.00 94.38 222 SER A O 1
ATOM 1757 N N . ARG A 1 223 ? 8.487 3.443 -26.258 1.00 94.50 223 ARG A N 1
ATOM 1758 C CA . ARG A 1 223 ? 9.019 3.785 -24.922 1.00 94.50 223 ARG A CA 1
ATOM 1759 C C . ARG A 1 223 ? 8.310 4.964 -24.273 1.00 94.50 223 ARG A C 1
ATOM 1761 O O . ARG A 1 223 ? 8.121 4.974 -23.064 1.00 94.50 223 ARG A O 1
ATOM 1768 N N . ILE A 1 224 ? 7.869 5.919 -25.084 1.00 96.12 224 ILE A N 1
ATOM 1769 C CA . ILE A 1 224 ? 7.074 7.055 -24.616 1.00 96.12 224 ILE A CA 1
ATOM 1770 C C . ILE A 1 224 ? 5.680 6.589 -24.184 1.00 96.12 224 ILE A C 1
ATOM 1772 O O . ILE A 1 224 ? 5.192 7.022 -23.143 1.00 96.12 224 ILE A O 1
ATOM 1776 N N . ALA A 1 225 ? 5.046 5.678 -24.933 1.00 95.88 225 ALA A N 1
ATOM 1777 C CA . ALA A 1 225 ? 3.744 5.134 -24.554 1.00 95.88 225 ALA A CA 1
ATOM 1778 C C . ALA A 1 225 ? 3.823 4.326 -23.247 1.00 95.88 225 ALA A C 1
ATOM 1780 O O . ALA A 1 225 ? 3.002 4.533 -22.354 1.00 95.88 225 ALA A O 1
ATOM 1781 N N . ASP A 1 226 ? 4.834 3.462 -23.103 1.00 96.81 226 ASP A N 1
ATOM 1782 C CA . ASP A 1 226 ? 5.108 2.743 -21.853 1.00 96.81 226 ASP A CA 1
ATOM 1783 C C . ASP A 1 226 ? 5.369 3.709 -20.685 1.00 96.81 226 ASP A C 1
ATOM 1785 O O . ASP A 1 226 ? 4.795 3.553 -19.610 1.00 96.81 226 ASP A O 1
ATOM 1789 N N . GLN A 1 227 ? 6.164 4.759 -20.901 1.00 96.25 227 GLN A N 1
ATOM 1790 C CA . GLN A 1 227 ? 6.441 5.768 -19.880 1.00 96.25 227 GLN A CA 1
ATOM 1791 C C . GLN A 1 227 ? 5.179 6.519 -19.432 1.00 96.25 227 GLN A C 1
ATOM 1793 O O . GLN A 1 227 ? 4.949 6.685 -18.230 1.00 96.25 227 GLN A O 1
ATOM 1798 N N . GLY A 1 228 ? 4.327 6.927 -20.375 1.00 96.56 228 GLY A N 1
ATOM 1799 C CA . GLY A 1 228 ? 3.051 7.569 -20.068 1.00 96.56 228 GLY A CA 1
ATOM 1800 C C . GLY A 1 228 ? 2.118 6.656 -19.268 1.00 96.56 228 GLY A C 1
ATOM 1801 O O . GLY A 1 228 ? 1.556 7.077 -18.255 1.00 96.56 228 GLY A O 1
ATOM 1802 N N . LEU A 1 229 ? 2.000 5.382 -19.662 1.00 96.50 229 LEU A N 1
ATOM 1803 C CA . LEU A 1 229 ? 1.214 4.377 -18.933 1.00 96.50 229 LEU A CA 1
ATOM 1804 C C . LEU A 1 229 ? 1.752 4.140 -17.518 1.00 96.50 229 LEU A C 1
ATOM 1806 O O . LEU A 1 229 ? 0.976 4.107 -16.558 1.00 96.50 229 LEU A O 1
ATOM 1810 N N . ALA A 1 230 ? 3.072 4.051 -17.364 1.00 95.88 230 ALA A N 1
ATOM 1811 C CA . ALA A 1 230 ? 3.714 3.943 -16.063 1.00 95.88 230 ALA A CA 1
ATOM 1812 C C . ALA A 1 230 ? 3.403 5.149 -15.164 1.00 95.88 230 ALA A C 1
ATOM 1814 O O . ALA A 1 230 ? 3.166 4.976 -13.964 1.00 95.88 230 ALA A O 1
ATOM 1815 N N . GLY A 1 231 ? 3.350 6.353 -15.742 1.00 95.19 231 GLY A N 1
ATOM 1816 C CA . GLY A 1 231 ? 2.956 7.576 -15.047 1.00 95.19 231 GLY A CA 1
ATOM 1817 C C . GLY A 1 231 ? 1.504 7.525 -14.572 1.00 95.19 231 GLY A C 1
ATOM 1818 O O . GLY A 1 231 ? 1.220 7.816 -13.409 1.00 95.19 231 GLY A O 1
ATOM 1819 N N . PHE A 1 232 ? 0.578 7.049 -15.410 1.00 94.19 232 PHE A N 1
ATOM 1820 C CA . PHE A 1 232 ? -0.817 6.844 -14.998 1.00 94.19 232 PHE A CA 1
ATOM 1821 C C . PHE A 1 232 ? -0.962 5.823 -13.865 1.00 94.19 232 PHE A C 1
ATOM 1823 O O . PHE A 1 232 ? -1.751 6.043 -12.941 1.00 94.19 232 PHE A O 1
ATOM 1830 N N . ILE A 1 233 ? -0.184 4.738 -13.891 1.00 93.50 233 ILE A N 1
ATOM 1831 C CA . ILE A 1 233 ? -0.169 3.722 -12.827 1.00 93.50 233 ILE A CA 1
ATOM 1832 C C . ILE A 1 233 ? 0.387 4.286 -11.520 1.00 93.50 233 ILE A C 1
ATOM 1834 O O . ILE A 1 233 ? -0.088 3.917 -10.449 1.00 93.50 233 ILE A O 1
ATOM 1838 N N . LEU A 1 234 ? 1.347 5.207 -11.573 1.00 89.62 234 LEU A N 1
ATOM 1839 C CA . LEU A 1 234 ? 1.838 5.883 -10.372 1.00 89.62 234 LEU A CA 1
ATOM 1840 C C . LEU A 1 234 ? 0.804 6.877 -9.803 1.00 89.62 234 LEU A C 1
ATOM 1842 O O . LEU A 1 234 ? 0.793 7.157 -8.605 1.00 89.62 234 LEU A O 1
ATOM 1846 N N . TRP A 1 235 ? -0.100 7.385 -10.646 1.00 88.88 235 TRP A N 1
ATOM 1847 C CA . TRP A 1 235 ? -1.051 8.441 -10.295 1.00 88.88 235 TRP A CA 1
ATOM 1848 C C . TRP A 1 235 ? -2.416 7.924 -9.804 1.00 88.88 235 TRP A C 1
ATOM 1850 O O . TRP A 1 235 ? -2.894 8.321 -8.732 1.00 88.88 235 TRP A O 1
ATOM 1860 N N . LEU A 1 236 ? -3.083 7.068 -10.583 1.00 89.56 236 LEU A N 1
ATOM 1861 C CA . LEU A 1 236 ? -4.493 6.700 -10.384 1.00 89.56 236 LEU A CA 1
ATOM 1862 C C . LEU A 1 236 ? -4.756 5.819 -9.145 1.00 89.56 236 LEU A C 1
ATOM 1864 O O . LEU A 1 236 ? -5.612 6.188 -8.338 1.00 89.56 236 LEU A O 1
ATOM 1868 N N . PRO A 1 237 ? -4.043 4.701 -8.922 1.00 87.50 237 PRO A N 1
ATOM 1869 C CA . PRO A 1 237 ? -4.357 3.747 -7.854 1.00 87.50 237 PRO A CA 1
ATOM 1870 C C . PRO A 1 237 ? -4.267 4.364 -6.455 1.00 87.50 237 PRO A C 1
ATOM 1872 O O . PRO A 1 237 ? -5.192 4.237 -5.653 1.00 87.50 237 PRO A O 1
ATOM 1875 N N . GLY A 1 238 ? -3.193 5.115 -6.182 1.00 83.25 238 GLY A N 1
ATOM 1876 C CA . GLY A 1 238 ? -3.042 5.851 -4.924 1.00 83.25 238 GLY A CA 1
ATOM 1877 C C . GLY A 1 238 ? -4.126 6.918 -4.737 1.00 83.25 238 GLY A C 1
ATOM 1878 O O . GLY A 1 238 ? -4.586 7.151 -3.622 1.00 83.25 238 GLY A O 1
ATOM 1879 N N . SER A 1 239 ? -4.606 7.523 -5.829 1.00 86.25 239 SER A N 1
ATOM 1880 C CA . SER A 1 239 ? -5.677 8.523 -5.769 1.00 86.25 239 SER A CA 1
ATOM 1881 C C . SER A 1 239 ? -7.026 7.910 -5.386 1.00 86.25 239 SER A C 1
ATOM 1883 O O . SER A 1 239 ? -7.782 8.551 -4.663 1.00 86.25 239 SER A O 1
ATOM 1885 N N . VAL A 1 240 ? -7.306 6.665 -5.788 1.00 88.19 240 VAL A N 1
ATOM 1886 C CA . VAL A 1 240 ? -8.500 5.926 -5.336 1.00 88.19 240 VAL A CA 1
ATOM 1887 C C . VAL A 1 240 ? -8.434 5.661 -3.831 1.00 88.19 240 VAL A C 1
ATOM 1889 O O . VAL A 1 240 ? -9.410 5.912 -3.126 1.00 88.19 240 VAL A O 1
ATOM 1892 N N . VAL A 1 241 ? -7.280 5.221 -3.317 1.00 82.88 241 VAL A N 1
ATOM 1893 C CA . VAL A 1 241 ? -7.077 5.001 -1.872 1.00 82.88 241 VAL A CA 1
ATOM 1894 C C . VAL A 1 241 ? -7.309 6.293 -1.090 1.00 82.88 241 VAL A C 1
ATOM 1896 O O . VAL A 1 241 ? -8.066 6.301 -0.119 1.00 82.88 241 VAL A O 1
ATOM 1899 N N . VAL A 1 242 ? -6.718 7.399 -1.548 1.00 83.06 242 VAL A N 1
ATOM 1900 C CA . VAL A 1 242 ? -6.904 8.721 -0.939 1.00 83.06 242 VAL A CA 1
ATOM 1901 C C . VAL A 1 242 ? -8.363 9.171 -0.999 1.00 83.06 242 VAL A C 1
ATOM 1903 O O . VAL A 1 242 ? -8.888 9.639 0.007 1.00 83.06 242 VAL A O 1
ATOM 1906 N N . ALA A 1 243 ? -9.044 9.005 -2.135 1.00 87.12 243 ALA A N 1
ATOM 1907 C CA . ALA A 1 243 ? -10.445 9.392 -2.282 1.00 87.12 243 ALA A CA 1
ATOM 1908 C C . ALA A 1 243 ? -11.357 8.613 -1.322 1.00 87.12 243 ALA A C 1
ATOM 1910 O O . ALA A 1 243 ? -12.199 9.209 -0.652 1.00 87.12 243 ALA A O 1
ATOM 1911 N N . VAL A 1 244 ? -11.152 7.297 -1.196 1.00 85.69 244 VAL A N 1
ATOM 1912 C CA . VAL A 1 244 ? -11.884 6.459 -0.234 1.00 85.69 244 VAL A CA 1
ATOM 1913 C C . VAL A 1 244 ? -11.583 6.891 1.200 1.00 85.69 244 VAL A C 1
ATOM 1915 O O . VAL A 1 244 ? -12.506 7.025 2.001 1.00 85.69 244 VAL A O 1
ATOM 1918 N N . ALA A 1 245 ? -10.318 7.154 1.532 1.00 78.88 245 ALA A N 1
ATOM 1919 C CA . ALA A 1 245 ? -9.928 7.612 2.860 1.00 78.88 245 ALA A CA 1
ATOM 1920 C C . ALA A 1 245 ? -10.582 8.957 3.215 1.00 78.88 245 ALA A C 1
ATOM 1922 O O . ALA A 1 245 ? -11.189 9.072 4.277 1.00 78.88 245 ALA A O 1
ATOM 1923 N N . ILE A 1 246 ? -10.530 9.938 2.308 1.00 82.00 246 ILE A N 1
ATOM 1924 C CA . ILE A 1 246 ? -11.197 11.239 2.457 1.00 82.00 246 ILE A CA 1
ATOM 1925 C C . ILE A 1 246 ? -12.704 11.051 2.632 1.00 82.00 246 ILE A C 1
ATOM 1927 O O . ILE A 1 246 ? -13.291 11.637 3.537 1.00 82.00 246 ILE A O 1
ATOM 1931 N N . TYR A 1 247 ? -13.332 10.208 1.813 1.00 86.31 247 TYR A N 1
ATOM 1932 C CA . TYR A 1 247 ? -14.759 9.921 1.923 1.00 86.31 247 TYR A CA 1
ATOM 1933 C C . TYR A 1 247 ? -15.126 9.350 3.302 1.00 86.31 247 TYR A C 1
ATOM 1935 O O . TYR A 1 247 ? -16.042 9.851 3.956 1.00 86.31 247 TYR A O 1
ATOM 1943 N N . LEU A 1 248 ? -14.398 8.336 3.782 1.00 82.69 248 LEU A N 1
ATOM 1944 C CA . LEU A 1 248 ? -14.626 7.738 5.103 1.00 82.69 248 LEU A CA 1
ATOM 1945 C C . LEU A 1 248 ? -14.385 8.740 6.239 1.00 82.69 248 LEU A C 1
ATOM 1947 O O . LEU A 1 248 ? -15.129 8.752 7.221 1.00 82.69 248 LEU A O 1
ATOM 1951 N N . LEU A 1 249 ? -13.376 9.592 6.084 1.00 76.06 249 LEU A N 1
ATOM 1952 C CA . LEU A 1 249 ? -13.010 10.635 7.029 1.00 76.06 249 LEU A CA 1
ATOM 1953 C C . LEU A 1 249 ? -14.123 11.693 7.131 1.00 76.06 249 LEU A C 1
ATOM 1955 O O . LEU A 1 249 ? -14.635 11.924 8.223 1.00 76.06 249 LEU A O 1
ATOM 1959 N N . ILE A 1 250 ? -14.606 12.219 6.000 1.00 77.56 250 ILE A N 1
ATOM 1960 C CA . ILE A 1 250 ? -15.757 13.138 5.947 1.00 77.56 250 ILE A CA 1
ATOM 1961 C C . ILE A 1 250 ? -16.994 12.492 6.576 1.00 77.56 250 ILE A C 1
ATOM 1963 O O . ILE A 1 250 ? -17.695 13.127 7.359 1.00 77.56 250 ILE A O 1
ATOM 1967 N N . ARG A 1 251 ? -17.264 11.213 6.285 1.00 81.25 251 ARG A N 1
ATOM 1968 C CA . ARG A 1 251 ? -18.388 10.477 6.890 1.00 81.25 251 ARG A CA 1
ATOM 1969 C C . ARG A 1 251 ? -18.258 10.364 8.406 1.00 81.25 251 ARG A C 1
ATOM 1971 O O . ARG A 1 251 ? -19.275 10.392 9.094 1.00 81.25 251 ARG A O 1
ATOM 1978 N N . HIS A 1 252 ? -17.043 10.208 8.921 1.00 74.56 252 HIS A N 1
ATOM 1979 C CA . HIS A 1 252 ? -16.782 10.195 10.354 1.00 74.56 252 HIS A CA 1
ATOM 1980 C C . HIS A 1 252 ? -16.966 11.587 10.968 1.00 74.56 252 HIS A C 1
ATOM 1982 O O . HIS A 1 252 ? -17.677 11.717 11.959 1.00 74.56 252 HIS A O 1
ATOM 1988 N N . TRP A 1 253 ? -16.427 12.632 10.339 1.00 68.62 253 TRP A N 1
ATOM 1989 C CA . TRP A 1 253 ? -16.579 14.008 10.810 1.00 68.62 253 TRP A CA 1
ATOM 1990 C C . TRP A 1 253 ? -18.028 14.479 10.804 1.00 68.62 253 TRP A C 1
ATOM 1992 O O . TRP A 1 253 ? -18.492 14.975 11.816 1.00 68.62 253 TRP A O 1
ATOM 2002 N N . LEU A 1 254 ? -18.799 14.199 9.752 1.00 70.12 254 LEU A N 1
ATOM 2003 C CA . LEU A 1 254 ? -20.233 14.518 9.710 1.00 70.12 254 LEU A CA 1
ATOM 2004 C C . LEU A 1 254 ? -21.058 13.803 10.793 1.00 70.12 254 LEU A C 1
ATOM 2006 O O . LEU A 1 254 ? -22.196 14.195 11.045 1.00 70.12 254 LEU A O 1
ATOM 2010 N N . ARG A 1 255 ? -20.537 12.726 11.395 1.00 68.38 255 ARG A N 1
ATOM 2011 C CA . ARG A 1 255 ? -21.157 12.065 12.554 1.00 68.38 255 ARG A CA 1
ATOM 2012 C C . ARG A 1 255 ? -20.733 12.718 13.869 1.00 68.38 255 ARG A C 1
ATOM 2014 O O . ARG A 1 255 ? -21.551 12.796 14.776 1.00 68.38 255 ARG A O 1
ATOM 2021 N N . GLU A 1 256 ? -19.489 13.176 13.962 1.00 64.56 256 GLU A N 1
ATOM 2022 C CA . GLU A 1 256 ? -18.937 13.803 15.168 1.00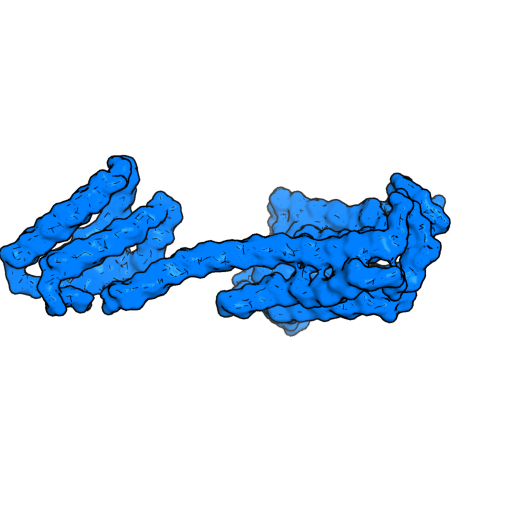 64.56 256 GLU A CA 1
ATOM 2023 C C . GLU A 1 256 ? -19.343 15.278 15.309 1.00 64.56 256 GLU A C 1
ATOM 2025 O O . GLU A 1 256 ? -19.653 15.731 16.403 1.00 64.56 256 GLU A O 1
ATOM 2030 N N . ASP A 1 257 ? -19.445 16.013 14.204 1.00 59.25 257 ASP A N 1
ATOM 2031 C CA . ASP A 1 257 ? -19.904 17.404 14.176 1.00 59.25 257 ASP A CA 1
ATOM 2032 C C . ASP A 1 257 ? -21.368 17.521 14.631 1.00 59.25 257 ASP A C 1
ATOM 2034 O O . ASP A 1 257 ? -21.720 18.409 15.402 1.00 59.25 257 ASP A O 1
ATOM 2038 N N . ARG A 1 258 ? -22.208 16.527 14.295 1.00 58.09 258 ARG A N 1
ATOM 2039 C CA . ARG A 1 258 ? -23.557 16.401 14.882 1.00 58.09 258 ARG A CA 1
ATOM 2040 C C . ARG A 1 258 ? -23.504 16.274 16.407 1.00 58.09 258 ARG A C 1
ATOM 2042 O O . ARG A 1 258 ? -24.318 16.882 17.087 1.00 58.09 258 ARG A O 1
ATOM 2049 N N . ARG A 1 259 ? -22.537 15.526 16.954 1.00 52.97 259 ARG A N 1
ATOM 2050 C CA . ARG A 1 259 ? -22.375 15.337 18.409 1.00 52.97 259 ARG A CA 1
ATOM 2051 C C . ARG A 1 259 ? -21.917 16.613 19.115 1.00 52.97 259 ARG A C 1
ATOM 2053 O O . ARG A 1 259 ? -22.402 16.906 20.204 1.00 52.97 259 ARG A O 1
ATOM 2060 N N . LEU A 1 260 ? -20.982 17.355 18.518 1.00 53.28 260 LEU A N 1
ATOM 2061 C CA . LEU A 1 260 ? -20.402 18.567 19.109 1.00 53.28 260 LEU A CA 1
ATOM 2062 C C . LEU A 1 260 ? -21.318 19.786 18.970 1.00 53.28 260 LEU A C 1
ATOM 2064 O O . LEU A 1 260 ? -21.523 20.488 19.959 1.00 53.28 260 LEU A O 1
ATOM 2068 N N . GLY A 1 261 ? -21.944 19.978 17.804 1.00 55.03 261 GLY A N 1
ATOM 2069 C CA . GLY A 1 261 ? -22.898 21.066 17.579 1.00 55.03 261 GLY A CA 1
ATOM 2070 C C . GLY A 1 261 ? -24.093 21.023 18.534 1.00 55.03 261 GLY A C 1
ATOM 2071 O O . GLY A 1 261 ? -24.681 22.056 18.826 1.00 55.03 261 GLY A O 1
ATOM 2072 N N . LEU A 1 262 ? -24.420 19.853 19.086 1.00 50.84 262 LEU A N 1
ATOM 2073 C CA . LEU A 1 262 ? -25.440 19.697 20.120 1.00 50.84 262 LEU A CA 1
ATOM 2074 C C . LEU A 1 262 ? -24.952 20.058 21.519 1.00 50.84 262 LEU A C 1
ATOM 2076 O O . LEU A 1 262 ? -25.698 20.690 22.249 1.00 50.84 262 LEU A O 1
ATOM 2080 N N . ARG A 1 263 ? -23.724 19.698 21.909 1.00 50.12 263 ARG A N 1
ATOM 2081 C CA . ARG A 1 263 ? -23.171 20.139 23.204 1.00 50.12 263 ARG A CA 1
ATOM 2082 C C . ARG A 1 263 ? -23.189 21.659 23.319 1.00 50.12 263 ARG A C 1
ATOM 2084 O O . ARG A 1 263 ? -23.506 22.194 24.374 1.00 50.12 263 ARG A O 1
ATOM 2091 N N . GLU A 1 264 ? -22.876 22.327 22.215 1.00 52.22 264 GLU A N 1
ATOM 2092 C CA . GLU A 1 264 ? -22.856 23.782 22.133 1.00 52.22 264 GLU A CA 1
ATOM 2093 C C . GLU A 1 264 ? -24.267 24.382 22.012 1.00 52.22 264 GLU A C 1
ATOM 2095 O O . GLU A 1 264 ? -24.562 25.366 22.682 1.00 52.22 264 GLU A O 1
ATOM 2100 N N . ARG A 1 265 ? -25.173 23.761 21.235 1.00 51.47 265 ARG A N 1
ATOM 2101 C CA . ARG A 1 265 ? -26.575 24.208 21.103 1.00 51.47 265 ARG A CA 1
ATOM 2102 C C . ARG A 1 265 ? -27.441 23.945 22.328 1.00 51.47 265 ARG A C 1
ATOM 2104 O O . ARG A 1 265 ? -28.365 24.709 22.564 1.00 51.47 265 ARG A O 1
ATOM 2111 N N . LEU A 1 266 ? -27.182 22.871 23.069 1.00 52.19 266 LEU A N 1
ATOM 2112 C CA . LEU A 1 266 ? -27.958 22.540 24.256 1.00 52.19 266 LEU A CA 1
ATOM 2113 C C . LEU A 1 266 ? -27.563 23.405 25.448 1.00 52.19 266 LEU A C 1
ATOM 2115 O O . LEU A 1 266 ? -28.408 23.615 26.295 1.00 52.19 266 LEU A O 1
ATOM 2119 N N . GLY A 1 267 ? -26.316 23.878 25.573 1.00 52.50 267 GLY A N 1
ATOM 2120 C CA . GLY A 1 267 ? -25.885 24.663 26.747 1.00 52.50 267 GLY A CA 1
ATOM 2121 C C . GLY A 1 267 ? -26.017 23.931 28.097 1.00 52.50 267 GLY A C 1
ATOM 2122 O O . GLY A 1 267 ? -25.840 24.528 29.155 1.00 52.50 267 GLY A O 1
ATOM 2123 N N . VAL A 1 268 ? -26.320 22.635 28.060 1.00 54.38 268 VAL A N 1
ATOM 2124 C CA . VAL A 1 268 ? -26.704 21.795 29.194 1.00 54.38 268 VAL A CA 1
ATOM 2125 C C . VAL A 1 268 ? -25.490 20.999 29.671 1.00 54.38 268 VAL A C 1
ATOM 2127 O O . VAL A 1 268 ? -24.731 20.507 28.827 1.00 54.38 268 VAL A O 1
ATOM 2130 N N . PRO A 1 269 ? -25.294 20.798 30.990 1.00 51.97 269 PRO A N 1
ATOM 2131 C CA . PRO A 1 269 ? -24.358 19.807 31.511 1.00 51.97 269 PRO A CA 1
ATOM 2132 C C . PRO A 1 269 ? -24.840 18.395 31.132 1.00 51.97 269 PRO A C 1
ATOM 2134 O O . PRO A 1 269 ? -25.443 17.681 31.925 1.00 51.97 269 PRO A O 1
ATOM 2137 N N . ALA A 1 270 ? -24.634 18.004 29.878 1.00 56.69 270 ALA A N 1
ATOM 2138 C CA . ALA A 1 270 ? -25.031 16.702 29.373 1.00 56.69 270 ALA A CA 1
ATOM 2139 C C . ALA A 1 270 ? -23.972 15.667 29.763 1.00 56.69 270 ALA A C 1
ATOM 2141 O O . ALA A 1 270 ? -22.792 15.815 29.418 1.00 56.69 270 ALA A O 1
ATOM 2142 N N . ASP A 1 271 ? -24.400 14.612 30.455 1.00 63.69 271 ASP A N 1
ATOM 2143 C CA . ASP A 1 271 ? -23.580 13.433 30.707 1.00 63.69 271 ASP A CA 1
ATOM 2144 C C . ASP A 1 271 ? -22.999 12.913 29.368 1.00 63.69 271 ASP A C 1
ATOM 2146 O O . ASP A 1 271 ? -23.757 12.655 28.421 1.00 63.69 271 ASP A O 1
ATOM 2150 N N . PRO A 1 272 ? -21.660 12.782 29.233 1.00 63.00 272 PRO A N 1
ATOM 2151 C CA . PRO A 1 272 ? -21.027 12.225 28.041 1.00 63.00 272 PRO A CA 1
ATOM 2152 C C . PRO A 1 272 ? -21.609 10.878 27.598 1.00 63.00 272 PRO A C 1
ATOM 2154 O O . PRO A 1 272 ? -21.645 10.609 26.394 1.00 63.00 272 PRO A O 1
ATOM 2157 N N . GLU A 1 273 ? -22.070 10.048 28.535 1.00 67.12 273 GLU A N 1
ATOM 2158 C CA . GLU A 1 273 ? -22.677 8.757 28.214 1.00 67.12 273 GLU A CA 1
ATOM 2159 C C . GLU A 1 273 ? -24.081 8.892 27.623 1.00 67.12 273 GLU A C 1
ATOM 2161 O O . GLU A 1 273 ? -24.412 8.179 26.673 1.00 67.12 273 GLU A O 1
ATOM 2166 N N . ALA A 1 274 ? -24.884 9.841 28.109 1.00 67.62 274 ALA A N 1
ATOM 2167 C CA . ALA A 1 274 ? -26.212 10.112 27.566 1.00 67.62 274 ALA A CA 1
ATOM 2168 C C . ALA A 1 274 ? -26.131 10.648 26.124 1.00 67.62 274 ALA A C 1
ATOM 2170 O O . ALA A 1 274 ? -26.851 10.183 25.242 1.00 67.62 274 ALA A O 1
ATOM 2171 N N . VAL A 1 275 ? -25.179 11.547 25.835 1.00 67.50 275 VAL A N 1
ATOM 2172 C CA . VAL A 1 275 ? -24.940 12.039 24.461 1.00 67.50 275 VAL A CA 1
ATOM 2173 C C . VAL A 1 275 ? -24.451 10.915 23.541 1.00 67.50 275 VAL A C 1
ATOM 2175 O O . VAL A 1 275 ? -24.834 10.854 22.372 1.00 67.50 275 VAL A O 1
ATOM 2178 N N . ALA A 1 276 ? -23.623 9.997 24.048 1.00 68.38 276 ALA A N 1
ATOM 2179 C CA . ALA A 1 276 ? -23.186 8.834 23.279 1.00 68.38 276 ALA A CA 1
ATOM 2180 C C . ALA A 1 276 ? -24.354 7.885 22.959 1.00 68.38 276 ALA A C 1
ATOM 2182 O O . ALA A 1 276 ? -24.441 7.395 21.830 1.00 68.38 276 ALA A O 1
ATOM 2183 N N . ALA A 1 277 ? -25.266 7.680 23.913 1.00 72.31 277 ALA A N 1
ATOM 2184 C CA . ALA A 1 277 ? -26.469 6.865 23.755 1.00 72.31 277 ALA A CA 1
ATOM 2185 C C . ALA A 1 277 ? -27.497 7.475 22.782 1.00 72.31 277 ALA A C 1
ATOM 2187 O O . ALA A 1 277 ? -28.280 6.737 22.190 1.00 72.31 277 ALA A O 1
ATOM 2188 N N . LEU A 1 278 ? -27.451 8.789 22.528 1.00 69.69 278 LEU A N 1
ATOM 2189 C CA . LEU A 1 278 ? -28.266 9.426 21.487 1.00 69.69 278 LEU A CA 1
ATOM 2190 C C . LEU A 1 278 ? -27.798 9.113 20.059 1.00 69.69 278 LEU A C 1
ATOM 2192 O O . LEU A 1 278 ? -28.576 9.210 19.109 1.00 69.69 278 LEU A O 1
ATOM 2196 N N . VAL A 1 279 ? -26.528 8.737 19.874 1.00 67.38 279 VAL A N 1
ATOM 2197 C CA . VAL A 1 279 ? -25.963 8.461 18.545 1.00 67.38 279 VAL A CA 1
ATOM 2198 C C . VAL A 1 279 ? -25.938 6.963 18.279 1.00 67.38 279 VAL A C 1
ATOM 2200 O O . VAL A 1 279 ? -24.882 6.324 18.258 1.00 67.38 279 VAL A O 1
ATOM 2203 N N . ARG A 1 280 ? -27.136 6.421 18.044 1.00 70.00 280 ARG A N 1
ATOM 2204 C CA . ARG A 1 280 ? -27.386 5.002 17.785 1.00 70.00 280 ARG A CA 1
ATOM 2205 C C . ARG A 1 280 ? -27.529 4.690 16.287 1.00 70.00 280 ARG A C 1
ATOM 2207 O O . ARG A 1 280 ? -28.343 5.314 15.609 1.00 70.00 280 ARG A O 1
ATOM 2214 N N . PRO A 1 281 ? -26.745 3.744 15.724 1.00 63.25 281 PRO A N 1
ATOM 2215 C CA . PRO A 1 281 ? -26.856 3.364 14.311 1.00 63.25 281 PRO A CA 1
ATOM 2216 C C . PRO A 1 281 ? -28.178 2.670 13.956 1.00 63.25 281 PRO A C 1
ATOM 2218 O O . PRO A 1 281 ? -28.596 2.706 12.802 1.00 63.25 281 PRO A O 1
ATOM 2221 N N . ASP A 1 282 ? -28.786 2.001 14.932 1.00 74.50 282 ASP A N 1
ATOM 2222 C CA . ASP A 1 282 ? -30.037 1.250 14.838 1.00 74.50 282 ASP A CA 1
ATOM 2223 C C . ASP A 1 282 ? -31.281 2.153 14.856 1.00 74.50 282 ASP A C 1
ATOM 2225 O O . ASP A 1 282 ? -32.286 1.814 14.227 1.00 74.50 282 ASP A O 1
ATOM 2229 N N . VAL A 1 283 ? -31.176 3.341 15.463 1.00 77.31 283 VAL A N 1
ATOM 2230 C CA . VAL A 1 283 ? -32.236 4.361 15.512 1.00 77.31 283 VAL A CA 1
ATOM 2231 C C . VAL A 1 283 ? -31.680 5.716 15.045 1.00 77.31 283 VAL A C 1
ATOM 2233 O O . VAL A 1 283 ? -31.489 6.629 15.850 1.00 77.31 283 VAL A O 1
ATOM 2236 N N . PRO A 1 284 ? -31.364 5.880 13.745 1.00 72.81 284 PRO A N 1
ATOM 2237 C CA . PRO A 1 284 ? -30.758 7.112 13.234 1.00 72.81 284 PRO A CA 1
ATOM 2238 C C . PRO A 1 284 ? -31.650 8.352 13.413 1.00 72.81 284 PRO A C 1
ATOM 2240 O O . PRO A 1 284 ? -31.148 9.474 13.357 1.00 72.81 284 PRO A O 1
ATOM 2243 N N . GLU A 1 285 ? -32.955 8.158 13.613 1.00 79.50 285 GLU A N 1
ATOM 2244 C CA . GLU A 1 285 ? -33.957 9.210 13.792 1.00 79.50 285 GLU A CA 1
ATOM 2245 C C . GLU A 1 285 ? -33.998 9.780 15.217 1.00 79.50 285 GLU A C 1
ATOM 2247 O O . GLU A 1 285 ? -34.509 10.883 15.405 1.00 79.50 285 GLU A O 1
ATOM 2252 N N . LEU A 1 286 ? -33.440 9.063 16.203 1.00 79.81 286 LEU A N 1
ATOM 2253 C CA . LEU A 1 286 ? -33.478 9.423 17.628 1.00 79.81 286 LEU A CA 1
ATOM 2254 C C . LEU A 1 286 ? -32.993 10.862 17.860 1.00 79.81 286 LEU A C 1
ATOM 2256 O O . LEU A 1 286 ? -33.565 11.617 18.638 1.00 79.81 286 LEU A O 1
ATOM 2260 N N . TRP A 1 287 ? -31.980 11.260 17.094 1.00 72.69 287 TRP A N 1
ATOM 2261 C CA . TRP A 1 287 ? -31.437 12.608 17.093 1.00 72.69 287 TRP A CA 1
ATOM 2262 C C . TRP A 1 287 ? -32.437 13.686 16.673 1.00 72.69 287 TRP A C 1
ATOM 2264 O O . TRP A 1 287 ? -32.616 14.684 17.364 1.00 72.69 287 TRP A O 1
ATOM 2274 N N . THR A 1 288 ? -33.080 13.489 15.523 1.00 77.88 288 THR A N 1
ATOM 2275 C CA . THR A 1 288 ? -34.033 14.450 14.954 1.00 77.88 288 THR A CA 1
ATOM 2276 C C . THR A 1 288 ? -35.216 14.652 15.894 1.00 77.88 288 THR A C 1
ATOM 2278 O O . THR A 1 288 ? -35.728 15.760 16.030 1.00 77.88 288 THR A O 1
ATOM 2281 N N . VAL A 1 289 ? -35.600 13.585 16.592 1.00 82.88 289 VAL A N 1
ATOM 2282 C CA . VAL A 1 289 ? -36.657 13.615 17.597 1.00 82.88 289 VAL A CA 1
ATOM 2283 C C . VAL A 1 289 ? -36.239 14.413 18.834 1.00 82.88 289 VAL A C 1
ATOM 2285 O O . VAL A 1 289 ? -37.036 15.208 19.324 1.00 82.88 289 VAL A O 1
ATOM 2288 N N . VAL A 1 290 ? -34.996 14.270 19.308 1.00 78.94 290 VAL A N 1
ATOM 2289 C CA . VAL A 1 290 ? -34.462 15.099 20.404 1.00 78.94 290 VAL A CA 1
ATOM 2290 C C . VAL A 1 290 ? -34.414 16.576 20.017 1.00 78.94 290 VAL A C 1
ATOM 2292 O O . VAL A 1 290 ? -34.845 17.413 20.802 1.00 78.94 290 VAL A O 1
ATOM 2295 N N . GLU A 1 291 ? -33.961 16.917 18.808 1.00 75.75 291 GLU A N 1
ATOM 2296 C CA . GLU A 1 291 ? -33.963 18.310 18.330 1.00 75.75 291 GLU A CA 1
ATOM 2297 C C . GLU A 1 291 ? -35.380 18.899 18.290 1.00 75.75 291 GLU A C 1
ATOM 2299 O O . GLU A 1 291 ? -35.601 20.041 18.700 1.00 75.75 291 GLU A O 1
ATOM 2304 N N . ALA A 1 292 ? -36.354 18.117 17.821 1.00 80.06 292 ALA A N 1
ATOM 2305 C CA . ALA A 1 292 ? -37.749 18.535 17.806 1.00 80.06 292 ALA A CA 1
ATOM 2306 C C . ALA A 1 292 ? -38.306 18.724 19.222 1.00 80.06 292 ALA A C 1
ATOM 2308 O O . ALA A 1 292 ? -39.029 19.687 19.460 1.00 80.06 292 ALA A O 1
ATOM 2309 N N . LEU A 1 293 ? -37.951 17.836 20.153 1.00 78.88 293 LEU A N 1
ATOM 2310 C CA . LEU A 1 293 ? -38.346 17.919 21.556 1.00 78.88 293 LEU A CA 1
ATOM 2311 C C . LEU A 1 293 ? -37.777 19.141 22.260 1.00 78.88 293 LEU A C 1
ATOM 2313 O O . LEU A 1 293 ? -38.529 19.833 22.933 1.00 78.88 293 LEU A O 1
ATOM 2317 N N . VAL A 1 294 ? -36.490 19.435 22.077 1.00 75.50 294 VAL A N 1
ATOM 2318 C CA . VAL A 1 294 ? -35.862 20.639 22.638 1.00 75.50 294 VAL A CA 1
ATOM 2319 C C . VAL A 1 294 ? -36.593 21.886 22.148 1.00 75.50 294 VAL A C 1
ATOM 2321 O O . VAL A 1 294 ? -36.975 22.717 22.959 1.00 75.50 294 VAL A O 1
ATOM 2324 N N . ARG A 1 295 ? -36.918 21.962 20.850 1.00 76.00 295 ARG A N 1
ATOM 2325 C CA . ARG A 1 295 ? -37.706 23.079 20.308 1.00 76.00 295 ARG A CA 1
ATOM 2326 C C . ARG A 1 295 ? -39.112 23.160 20.912 1.00 76.00 295 ARG A C 1
ATOM 2328 O O . ARG A 1 295 ? -39.566 24.246 21.234 1.00 76.00 295 ARG A O 1
ATOM 2335 N N . ILE A 1 296 ? -39.796 22.025 21.080 1.00 78.25 296 ILE A N 1
ATOM 2336 C CA . ILE A 1 296 ? -41.115 21.971 21.735 1.00 78.25 296 ILE A CA 1
ATOM 2337 C C . ILE A 1 296 ? -41.023 22.476 23.181 1.00 78.25 296 ILE A C 1
ATOM 2339 O O . ILE A 1 296 ? -41.919 23.180 23.637 1.00 78.25 296 ILE A O 1
ATOM 2343 N N . ILE A 1 297 ? -39.958 22.118 23.899 1.00 74.19 297 ILE A N 1
ATOM 2344 C CA . ILE A 1 297 ? -39.715 22.546 25.279 1.00 74.19 297 ILE A CA 1
ATOM 2345 C C . ILE A 1 297 ? -39.425 24.047 25.335 1.00 74.19 297 ILE A C 1
ATOM 2347 O O . ILE A 1 297 ? -40.000 24.724 26.187 1.00 74.19 297 ILE A O 1
ATOM 2351 N N . ASP A 1 298 ? -38.599 24.566 24.425 1.00 72.50 298 ASP A N 1
ATOM 2352 C CA . ASP A 1 298 ? -38.296 25.997 24.309 1.00 72.50 298 ASP A CA 1
ATOM 2353 C C . ASP A 1 298 ? -39.554 26.816 23.984 1.00 72.50 298 ASP A C 1
ATOM 2355 O O . ASP A 1 298 ? -39.783 27.860 24.589 1.00 72.50 298 ASP A O 1
ATOM 2359 N N . ASP A 1 299 ? -40.405 26.320 23.080 1.00 75.06 299 ASP A N 1
ATOM 2360 C CA . ASP A 1 299 ? -41.670 26.966 22.710 1.00 75.06 299 ASP A CA 1
ATOM 2361 C C . ASP A 1 299 ? -42.699 26.926 23.859 1.00 75.06 299 ASP A C 1
ATOM 2363 O O . ASP A 1 299 ? -43.540 27.820 23.983 1.00 75.06 299 ASP A O 1
ATOM 2367 N N . ALA A 1 300 ? -42.655 25.882 24.696 1.00 73.31 300 ALA A N 1
ATOM 2368 C CA . ALA A 1 300 ? -43.575 25.682 25.814 1.00 73.31 300 ALA A CA 1
ATOM 2369 C C . ALA A 1 300 ? -43.127 26.374 27.115 1.00 73.31 300 ALA A C 1
ATOM 2371 O O . ALA A 1 300 ? -43.960 26.615 27.991 1.00 73.31 300 ALA A O 1
ATOM 2372 N N . SER A 1 301 ? -41.836 26.690 27.259 1.00 63.38 301 SER A N 1
ATOM 2373 C CA . SER A 1 301 ? -41.249 27.217 28.497 1.00 63.38 301 SER A CA 1
ATOM 2374 C C . SER A 1 301 ? -41.020 28.737 28.431 1.00 63.38 301 SER A C 1
ATOM 2376 O O . SER A 1 301 ? -40.542 29.253 27.424 1.00 63.38 301 SER A O 1
ATOM 2378 N N . PRO A 1 302 ? -41.295 29.505 29.505 1.00 56.34 302 PRO A N 1
ATOM 2379 C CA . PRO A 1 302 ? -40.962 30.927 29.550 1.00 56.34 302 PRO A CA 1
ATOM 2380 C C . PRO A 1 302 ? -39.443 31.189 29.411 1.00 56.34 302 PRO A C 1
ATOM 2382 O O . PRO A 1 302 ? -38.644 30.348 29.829 1.00 56.34 302 PRO A O 1
ATOM 2385 N N . PRO A 1 303 ? -39.005 32.397 28.984 1.00 48.22 303 PRO A N 1
ATOM 2386 C CA . PRO A 1 303 ? -37.598 32.730 28.671 1.00 48.22 303 PRO A CA 1
ATOM 2387 C C . PRO A 1 303 ? -36.570 32.592 29.814 1.00 48.22 303 PRO A C 1
ATOM 2389 O O . PRO A 1 303 ? -35.402 32.923 29.632 1.00 48.22 303 PRO A O 1
ATOM 2392 N N . ARG A 1 304 ? -36.992 32.175 31.014 1.00 45.88 304 ARG A N 1
ATOM 2393 C CA . ARG A 1 304 ? -36.150 32.006 32.210 1.00 45.88 304 ARG A CA 1
ATOM 2394 C C . ARG A 1 304 ? -35.837 30.542 32.550 1.00 45.88 304 ARG A C 1
ATOM 2396 O O . ARG A 1 304 ? -35.123 30.320 33.515 1.00 45.88 304 ARG A O 1
ATOM 2403 N N . LEU A 1 305 ? -36.369 29.575 31.795 1.00 49.28 305 LEU A N 1
ATOM 2404 C CA . LEU A 1 305 ? -36.280 28.132 32.084 1.00 49.28 305 LEU A CA 1
ATOM 2405 C C . LEU A 1 305 ? -35.277 27.358 31.212 1.00 49.28 305 LEU A C 1
ATOM 2407 O O . LEU A 1 305 ? -35.019 26.189 31.481 1.00 49.28 305 LEU A O 1
ATOM 2411 N N . GLY A 1 306 ? -34.675 27.998 30.204 1.00 44.50 306 GLY A N 1
ATOM 2412 C CA . GLY A 1 306 ? -33.702 27.361 29.302 1.00 44.50 306 GLY A CA 1
ATOM 2413 C C . GLY A 1 306 ? -32.406 26.875 29.973 1.00 44.50 306 GLY A C 1
ATOM 2414 O O . GLY A 1 306 ? -31.547 26.320 29.299 1.00 44.50 306 GLY A O 1
ATOM 2415 N N . SER A 1 307 ? -32.237 27.080 31.284 1.00 49.66 307 SER A N 1
ATOM 2416 C CA . SER A 1 307 ? -31.043 26.709 32.051 1.00 49.66 307 SER A CA 1
ATOM 2417 C C . SER A 1 307 ? -31.076 25.316 32.685 1.00 49.66 307 SER A C 1
ATOM 2419 O O . SER A 1 307 ? -30.045 24.893 33.204 1.00 49.66 307 SER A O 1
ATOM 2421 N N . ASP A 1 308 ? -32.206 24.600 32.662 1.00 60.94 308 ASP A N 1
ATOM 2422 C CA . ASP A 1 308 ? -32.393 23.414 33.513 1.00 60.94 308 ASP A CA 1
ATOM 2423 C C . ASP A 1 308 ? -32.923 22.174 32.778 1.00 60.94 308 ASP A C 1
ATOM 2425 O O . ASP A 1 308 ? -33.638 21.340 33.338 1.00 60.94 308 ASP A O 1
ATOM 2429 N N . LEU A 1 309 ? -32.555 22.038 31.507 1.00 67.88 309 LEU A N 1
ATOM 2430 C CA . LEU A 1 309 ? -32.616 20.759 30.811 1.00 67.88 309 LEU A CA 1
ATOM 2431 C C . LEU A 1 309 ? -31.384 19.925 31.216 1.00 67.88 309 LEU A C 1
ATOM 2433 O O . LEU A 1 309 ? -30.302 20.470 31.401 1.00 67.88 309 LEU A O 1
ATOM 2437 N N . ALA A 1 310 ? -31.515 18.614 31.362 1.00 70.56 310 ALA A N 1
ATOM 2438 C CA . ALA A 1 310 ? -30.420 17.682 31.606 1.00 70.56 310 ALA A CA 1
ATOM 2439 C C . ALA A 1 310 ? -30.645 16.390 30.813 1.00 70.56 310 ALA A C 1
ATOM 2441 O O . ALA A 1 310 ? -31.767 16.039 30.453 1.00 70.56 310 ALA A O 1
ATOM 2442 N N . PHE A 1 311 ? -29.557 15.689 30.504 1.00 74.12 311 PHE A N 1
ATOM 2443 C CA . PHE A 1 311 ? -29.611 14.387 29.844 1.00 74.12 311 PHE A CA 1
ATOM 2444 C C . PHE A 1 311 ? -29.063 13.349 30.806 1.00 74.12 311 PHE A C 1
ATOM 2446 O O . PHE A 1 311 ? -27.885 13.411 31.162 1.00 74.12 311 PHE A O 1
ATOM 2453 N N . ALA A 1 312 ? -29.911 12.401 31.185 1.00 73.38 312 ALA A N 1
ATOM 2454 C CA . ALA A 1 312 ? -29.542 11.257 31.999 1.00 73.38 312 ALA A CA 1
ATOM 2455 C C . ALA A 1 312 ? -29.606 9.979 31.161 1.00 73.38 312 ALA A C 1
ATOM 2457 O O . ALA A 1 312 ? -30.399 9.854 30.221 1.00 73.38 312 ALA A O 1
ATOM 2458 N N . ARG A 1 313 ? -28.755 9.012 31.496 1.00 77.69 313 ARG A N 1
ATOM 2459 C CA . ARG A 1 313 ? -28.800 7.675 30.912 1.00 77.69 313 ARG A CA 1
ATOM 2460 C C . ARG A 1 313 ? -29.441 6.719 31.907 1.00 77.69 313 ARG A C 1
ATOM 2462 O O . ARG A 1 313 ? -28.943 6.558 33.014 1.00 77.69 313 ARG A O 1
ATOM 2469 N N . GLU A 1 314 ? -30.489 6.029 31.477 1.00 80.44 314 GLU A N 1
ATOM 2470 C CA . GLU A 1 314 ? -31.067 4.914 32.225 1.00 80.44 314 GLU A CA 1
ATOM 2471 C C . GLU A 1 314 ? -30.943 3.648 31.394 1.00 80.44 314 GLU A C 1
ATOM 2473 O O . GLU A 1 314 ? -31.638 3.493 30.395 1.00 80.44 314 GLU A O 1
ATOM 2478 N N . GLU A 1 315 ? -30.052 2.746 31.804 1.00 78.62 315 GLU A N 1
ATOM 2479 C CA . GLU A 1 315 ? -29.809 1.472 31.119 1.00 78.62 315 GLU A CA 1
ATOM 2480 C C . GLU A 1 315 ? -29.504 1.664 29.614 1.00 78.62 315 GLU A C 1
ATOM 2482 O O . GLU A 1 315 ? -28.389 2.065 29.245 1.00 78.62 315 GLU A O 1
ATOM 2487 N N . ASP A 1 316 ? -30.491 1.386 28.753 1.00 73.56 316 ASP A N 1
ATOM 2488 C CA . ASP A 1 316 ? -30.395 1.456 27.291 1.00 73.56 316 ASP A CA 1
ATOM 2489 C C . ASP A 1 316 ? -31.183 2.621 26.657 1.00 73.56 316 ASP A C 1
ATOM 2491 O O . ASP A 1 316 ? -31.241 2.742 25.431 1.00 73.56 316 ASP A O 1
ATOM 2495 N N . ARG A 1 317 ? -31.757 3.512 27.479 1.00 81.06 317 ARG A N 1
ATOM 2496 C CA . ARG A 1 317 ? -32.516 4.690 27.036 1.00 81.06 317 ARG A CA 1
ATOM 2497 C C . ARG A 1 317 ? -31.912 6.000 27.530 1.00 81.06 317 ARG A C 1
ATOM 2499 O O . ARG A 1 317 ? -31.246 6.067 28.566 1.00 81.06 317 ARG A O 1
ATOM 2506 N N . VAL A 1 318 ? -32.186 7.061 26.784 1.00 80.44 318 VAL A N 1
ATOM 2507 C CA . VAL A 1 318 ? -31.843 8.434 27.155 1.00 80.44 318 VAL A CA 1
ATOM 2508 C C . VAL A 1 318 ? -33.071 9.105 27.753 1.00 80.44 318 VAL A C 1
ATOM 2510 O O . VAL A 1 318 ? -34.162 9.036 27.188 1.00 80.44 318 VAL A O 1
ATOM 2513 N N . VAL A 1 319 ? -32.892 9.748 28.902 1.00 82.00 319 VAL A N 1
ATOM 2514 C CA . VAL A 1 319 ? -33.935 10.498 29.599 1.00 82.00 319 VAL A CA 1
ATOM 2515 C C . VAL A 1 319 ? -33.616 11.984 29.492 1.00 82.00 319 VAL A C 1
ATOM 2517 O O . VAL A 1 319 ? -32.554 12.434 29.922 1.00 82.00 319 VAL A O 1
ATOM 2520 N N . LEU A 1 320 ? -34.539 12.737 28.900 1.00 78.56 320 LEU A N 1
ATOM 2521 C CA . LEU A 1 320 ? -34.547 14.194 28.933 1.00 78.56 320 LEU A CA 1
ATOM 2522 C C . LEU A 1 320 ? -35.147 14.630 30.272 1.00 78.56 320 LEU A C 1
ATOM 2524 O O . LEU A 1 320 ? -36.345 14.451 30.489 1.00 78.56 320 LEU A O 1
ATOM 2528 N N . GLU A 1 321 ? -34.334 15.175 31.165 1.00 78.06 321 GLU A N 1
ATOM 2529 C CA . GLU A 1 321 ? -34.782 15.708 32.447 1.00 78.06 321 GLU A CA 1
ATOM 2530 C C . GLU A 1 321 ? -35.005 17.217 32.325 1.00 78.06 321 GLU A C 1
ATOM 2532 O O . GLU A 1 321 ? -34.120 17.952 31.899 1.00 78.06 321 GLU A O 1
ATOM 2537 N N . LEU A 1 322 ? -36.199 17.688 32.663 1.00 75.62 322 LEU A N 1
ATOM 2538 C CA . LEU A 1 322 ? -36.551 19.104 32.667 1.00 75.62 322 LEU A CA 1
ATOM 2539 C C . LEU A 1 322 ? -36.840 19.526 34.104 1.00 75.62 322 LEU A C 1
ATOM 2541 O O . LEU A 1 322 ? -37.827 19.060 34.677 1.00 75.62 322 LEU A O 1
ATOM 2545 N N . HIS A 1 323 ? -36.019 20.397 34.693 1.00 71.69 323 HIS A N 1
ATOM 2546 C CA . HIS A 1 323 ? -36.299 20.908 36.034 1.00 71.69 323 HIS A CA 1
ATOM 2547 C C . HIS A 1 323 ? -37.134 22.186 35.976 1.00 71.69 323 HIS A C 1
ATOM 2549 O O . HIS A 1 323 ? -36.757 23.173 35.349 1.00 71.69 323 HIS A O 1
ATOM 2555 N N . VAL A 1 324 ? -38.269 22.179 36.673 1.00 69.31 324 VAL A N 1
ATOM 2556 C CA . VAL A 1 324 ? -39.253 23.268 36.650 1.00 69.31 324 VAL A CA 1
ATOM 2557 C C . VAL A 1 324 ? -39.446 23.825 38.070 1.00 69.31 324 VAL A C 1
ATOM 2559 O O . VAL A 1 324 ? -39.500 23.034 39.021 1.00 69.31 324 VAL A O 1
ATOM 2562 N N . PRO A 1 325 ? -39.554 25.159 38.259 1.00 62.38 325 PRO A N 1
ATOM 2563 C CA . PRO A 1 325 ? -39.897 25.770 39.545 1.00 62.38 325 PRO A CA 1
ATOM 2564 C C . PRO A 1 325 ? -41.185 25.180 40.135 1.00 62.38 325 PRO A C 1
ATOM 2566 O O . PRO A 1 325 ? -42.109 24.840 39.401 1.00 62.38 325 PRO A O 1
ATOM 2569 N N . ALA A 1 326 ? -41.245 25.043 41.460 1.00 56.81 326 ALA A N 1
ATOM 2570 C CA . ALA A 1 326 ? -42.362 24.384 42.132 1.00 56.81 326 ALA A CA 1
ATOM 2571 C C . ALA A 1 326 ? -43.659 25.218 42.060 1.00 56.81 326 ALA A C 1
ATOM 2573 O O . ALA A 1 326 ? -43.748 26.294 42.653 1.00 56.81 326 ALA A O 1
ATOM 2574 N N . GLY A 1 327 ? -44.654 24.670 41.359 1.00 60.09 327 GLY A N 1
ATOM 2575 C CA . GLY A 1 327 ? -46.050 25.101 41.292 1.00 60.09 327 GLY A CA 1
ATOM 2576 C C . GLY A 1 327 ? -46.857 24.020 40.561 1.00 60.09 327 GLY A C 1
ATOM 2577 O O . GLY A 1 327 ? -46.620 23.787 39.377 1.00 60.09 327 GLY A O 1
ATOM 2578 N N . ASP A 1 328 ? -47.748 23.316 41.268 1.00 55.47 328 ASP A N 1
ATOM 2579 C CA . ASP A 1 328 ? -48.367 22.066 40.780 1.00 55.47 328 ASP A CA 1
ATOM 2580 C C . ASP A 1 328 ? -49.163 22.238 39.467 1.00 55.47 328 ASP A C 1
ATOM 2582 O O . ASP A 1 328 ? -49.097 21.379 38.584 1.00 55.47 328 ASP A O 1
ATOM 2586 N N . ASP A 1 329 ? -49.861 23.367 39.293 1.00 60.78 329 ASP A N 1
ATOM 2587 C CA . ASP A 1 329 ? -50.696 23.623 38.106 1.00 60.78 329 ASP A CA 1
ATOM 2588 C C . ASP A 1 329 ? -49.875 23.968 36.845 1.00 60.78 329 ASP A C 1
ATOM 2590 O O . ASP A 1 329 ? -50.235 23.571 35.729 1.00 60.78 329 ASP A O 1
ATOM 2594 N N . ASP A 1 330 ? -48.734 24.642 37.008 1.00 66.06 330 ASP A N 1
ATOM 2595 C CA . ASP A 1 330 ? -47.863 25.037 35.894 1.00 66.06 330 ASP A CA 1
ATOM 2596 C C . ASP A 1 330 ? -47.034 23.846 35.384 1.00 66.06 330 ASP A C 1
ATOM 2598 O O . ASP A 1 330 ? -46.878 23.666 34.172 1.00 66.06 330 ASP A O 1
ATOM 2602 N N . GLN A 1 331 ? -46.574 22.967 36.284 1.00 68.62 331 GLN A N 1
ATOM 2603 C CA . GLN A 1 331 ? -45.866 21.737 35.909 1.00 68.62 331 GLN A CA 1
ATOM 2604 C C . GLN A 1 331 ? -46.764 20.764 35.140 1.00 68.62 331 GLN A C 1
ATOM 2606 O O . GLN A 1 331 ? -46.370 20.264 34.084 1.00 68.62 331 GLN A O 1
ATOM 2611 N N . ALA A 1 332 ? -47.981 20.509 35.633 1.00 72.06 332 ALA A N 1
ATOM 2612 C CA . ALA A 1 332 ? -48.913 19.594 34.977 1.00 72.06 332 ALA A CA 1
ATOM 2613 C C . ALA A 1 332 ? -49.312 20.084 33.575 1.00 72.06 332 ALA A C 1
ATOM 2615 O O . ALA A 1 332 ? -49.477 19.284 32.650 1.00 72.06 332 ALA A O 1
ATOM 2616 N N . THR A 1 333 ? -49.437 21.401 33.403 1.00 78.00 333 THR A N 1
ATOM 2617 C CA . THR A 1 333 ? -49.733 22.018 32.106 1.00 78.00 333 THR A CA 1
ATOM 2618 C C . THR A 1 333 ? -48.553 21.883 31.145 1.00 78.00 333 THR A C 1
ATOM 2620 O O . THR A 1 333 ? -48.742 21.459 30.004 1.00 78.00 333 THR A O 1
ATOM 2623 N N . LEU A 1 334 ? -47.330 22.155 31.609 1.00 75.38 334 LEU A N 1
ATOM 2624 C CA . LEU A 1 334 ? -46.118 22.055 30.795 1.00 75.38 334 LEU A CA 1
ATOM 2625 C C . LEU A 1 334 ? -45.850 20.617 30.325 1.00 75.38 334 LEU A C 1
ATOM 2627 O O . LEU A 1 334 ? -45.591 20.396 29.141 1.00 75.38 334 LEU A O 1
ATOM 2631 N N . VAL A 1 335 ? -45.996 19.631 31.220 1.00 77.19 335 VAL A N 1
ATOM 2632 C CA . VAL A 1 335 ? -45.881 18.198 30.886 1.00 77.19 335 VAL A CA 1
ATOM 2633 C C . VAL A 1 335 ? -46.839 17.836 29.754 1.00 77.19 335 VAL A C 1
ATOM 2635 O O . VAL A 1 335 ? -46.419 17.252 28.758 1.00 77.19 335 VAL A O 1
ATOM 2638 N N . ARG A 1 336 ? -48.112 18.243 29.851 1.00 82.25 336 ARG A N 1
ATOM 2639 C CA . ARG A 1 336 ? -49.117 17.946 28.818 1.00 82.25 336 ARG A CA 1
ATOM 2640 C C . ARG A 1 336 ? -48.770 18.561 27.467 1.00 82.25 336 ARG A C 1
ATOM 2642 O O . ARG A 1 336 ? -48.983 17.915 26.444 1.00 82.25 336 ARG A O 1
ATOM 2649 N N . VAL A 1 337 ? -48.251 19.790 27.446 1.00 83.94 337 VAL A N 1
ATOM 2650 C CA . VAL A 1 337 ? -47.845 20.463 26.201 1.00 83.94 337 VAL A CA 1
ATOM 2651 C C . VAL A 1 337 ? -46.669 19.733 25.552 1.00 83.94 337 VAL A C 1
ATOM 2653 O O . VAL A 1 337 ? -46.714 19.449 24.353 1.00 83.94 337 VAL A O 1
ATOM 2656 N N . ILE A 1 338 ? -45.657 19.364 26.341 1.00 80.81 338 ILE A N 1
ATOM 2657 C CA . ILE A 1 338 ? -44.472 18.651 25.852 1.00 80.81 338 ILE A CA 1
ATOM 2658 C C . ILE A 1 338 ? -44.844 17.250 25.357 1.00 80.81 338 ILE A C 1
ATOM 2660 O O . ILE A 1 338 ? -44.471 16.881 24.245 1.00 80.81 338 ILE A O 1
ATOM 2664 N N . GLU A 1 339 ? -45.621 16.483 26.125 1.00 83.69 339 GLU A N 1
ATOM 2665 C CA . GLU A 1 339 ? -46.075 15.145 25.730 1.00 83.69 339 GLU A CA 1
ATOM 2666 C C . GLU A 1 339 ? -46.949 15.185 24.470 1.00 83.69 339 GLU A C 1
ATOM 2668 O O . GLU A 1 339 ? -46.783 14.357 23.571 1.00 83.69 339 GLU A O 1
ATOM 2673 N N . ALA A 1 340 ? -47.845 16.171 24.357 1.00 86.12 340 ALA A N 1
ATOM 2674 C CA . ALA A 1 340 ? -48.676 16.347 23.170 1.00 86.12 340 ALA A CA 1
ATOM 2675 C C . ALA A 1 340 ? -47.840 16.721 21.937 1.00 86.12 340 ALA A C 1
ATOM 2677 O O . ALA A 1 340 ? -48.066 16.172 20.854 1.00 86.12 340 ALA A O 1
ATOM 2678 N N . GLY A 1 341 ? -46.858 17.615 22.097 1.00 85.75 341 GLY A N 1
ATOM 2679 C CA . GLY A 1 341 ? -45.911 17.978 21.045 1.00 85.75 341 GLY A CA 1
ATOM 2680 C C . GLY A 1 341 ? -45.049 16.791 20.616 1.00 85.75 341 GLY A C 1
ATOM 2681 O O . GLY A 1 341 ? -44.904 16.531 19.419 1.00 85.75 341 GLY A O 1
ATOM 2682 N N . TYR A 1 342 ? -44.549 16.014 21.579 1.00 85.88 342 TYR A N 1
ATOM 2683 C CA . TYR A 1 342 ? -43.770 14.806 21.327 1.00 85.88 342 TYR A CA 1
ATOM 2684 C C . TYR A 1 342 ? -44.579 13.771 20.545 1.00 85.88 342 TYR A C 1
ATOM 2686 O O . TYR A 1 342 ? -44.156 13.307 19.484 1.00 85.88 342 TYR A O 1
ATOM 2694 N N . ALA A 1 343 ? -45.786 13.461 21.022 1.00 86.38 343 ALA A N 1
ATOM 2695 C CA . ALA A 1 343 ? -46.695 12.537 20.359 1.00 86.38 343 ALA A CA 1
ATOM 2696 C C . ALA A 1 343 ? -47.069 13.025 18.952 1.00 86.38 343 ALA A C 1
ATOM 2698 O O . ALA A 1 343 ? -47.181 12.220 18.028 1.00 86.38 343 ALA A O 1
ATOM 2699 N N . ALA A 1 344 ? -47.236 14.338 18.761 1.00 89.12 344 ALA A N 1
ATOM 2700 C CA . ALA A 1 344 ? -47.486 14.923 17.450 1.00 89.12 344 ALA A CA 1
ATOM 2701 C C . ALA A 1 344 ? -46.304 14.772 16.493 1.00 89.12 344 ALA A C 1
ATOM 2703 O O . ALA A 1 344 ? -46.515 14.469 15.318 1.00 89.12 344 ALA A O 1
ATOM 2704 N N . HIS A 1 345 ? -45.080 14.934 16.989 1.00 86.19 345 HIS A N 1
ATOM 2705 C CA . HIS A 1 345 ? -43.875 14.739 16.197 1.00 86.19 345 HIS A CA 1
ATOM 2706 C C . HIS A 1 345 ? -43.678 13.265 15.815 1.00 86.19 345 HIS A C 1
ATOM 2708 O O . HIS A 1 345 ? -43.397 12.959 14.658 1.00 86.19 345 HIS A O 1
ATOM 2714 N N . LEU A 1 346 ? -43.936 12.334 16.741 1.00 87.69 346 LEU A N 1
ATOM 2715 C CA . LEU A 1 346 ? -43.819 10.896 16.478 1.00 87.69 346 LEU A CA 1
ATOM 2716 C C . LEU A 1 346 ? -44.781 10.381 15.398 1.00 87.69 346 LEU A C 1
ATOM 2718 O O . LEU A 1 346 ? -44.455 9.409 14.721 1.00 87.69 346 LEU A O 1
ATOM 2722 N N . ARG A 1 347 ? -45.918 11.054 15.163 1.00 89.44 347 ARG A N 1
ATOM 2723 C CA . ARG A 1 347 ? -46.852 10.711 14.069 1.00 89.44 347 ARG A CA 1
ATOM 2724 C C . ARG A 1 347 ? -46.251 10.864 12.667 1.00 89.44 347 ARG A C 1
ATOM 2726 O O . ARG A 1 347 ? -46.848 10.391 11.705 1.00 89.44 347 ARG A O 1
ATOM 2733 N N . GLN A 1 348 ? -45.095 11.515 12.536 1.00 89.38 348 GLN A N 1
ATOM 2734 C CA . GLN A 1 348 ? -44.367 11.633 11.268 1.00 89.38 348 GLN A CA 1
ATOM 2735 C C . GLN A 1 348 ? -43.616 10.342 10.898 1.00 89.38 348 GLN A C 1
ATOM 2737 O O . GLN A 1 348 ? -43.195 10.187 9.752 1.00 89.38 348 GLN A O 1
ATOM 2742 N N . TYR A 1 349 ? -43.467 9.409 11.843 1.00 87.44 349 TYR A N 1
ATOM 2743 C CA . TYR A 1 349 ? -42.763 8.145 11.653 1.00 87.44 349 TYR A CA 1
ATOM 2744 C C . TYR A 1 349 ? -43.750 6.967 11.558 1.00 87.44 349 TYR A C 1
ATOM 2746 O O . TYR A 1 349 ? -44.791 6.980 12.218 1.00 87.44 349 TYR A O 1
ATOM 2754 N N . PRO A 1 350 ? -43.438 5.911 10.779 1.00 87.81 350 PRO A N 1
ATOM 2755 C CA . PRO A 1 350 ? -44.215 4.672 10.795 1.00 87.81 350 PRO A CA 1
ATOM 2756 C C . PRO A 1 350 ? -44.277 4.068 12.206 1.00 87.81 350 PRO A C 1
ATOM 2758 O O . PRO A 1 350 ? -43.268 4.063 12.909 1.00 87.81 350 PRO A O 1
ATOM 2761 N N . GLU A 1 351 ? -45.419 3.497 12.597 1.00 87.44 351 GLU A N 1
ATOM 2762 C CA . GLU A 1 351 ? -45.661 2.973 13.959 1.00 87.44 351 GLU A CA 1
ATOM 2763 C C . GLU A 1 351 ? -44.527 2.069 14.501 1.00 87.44 351 GLU A C 1
ATOM 2765 O O . GLU A 1 351 ? -43.992 2.372 15.568 1.00 87.44 351 GLU A O 1
ATOM 2770 N N . PRO A 1 352 ? -44.011 1.075 13.741 1.00 86.81 352 PRO A N 1
ATOM 2771 C CA . PRO A 1 352 ? -42.901 0.238 14.207 1.00 86.81 352 PRO A CA 1
ATOM 2772 C C . PRO A 1 352 ? -41.631 1.023 14.566 1.00 86.81 352 PRO A C 1
ATOM 2774 O O . PRO A 1 352 ? -40.882 0.622 15.449 1.00 86.81 352 PRO A O 1
ATOM 2777 N N . ARG A 1 353 ? -41.378 2.153 13.894 1.00 84.88 353 ARG A N 1
ATOM 2778 C CA . ARG A 1 353 ? -40.247 3.047 14.189 1.00 84.88 353 ARG A CA 1
ATOM 2779 C C . ARG A 1 353 ? -40.541 3.942 15.391 1.00 84.88 353 ARG A C 1
ATOM 2781 O O . ARG A 1 353 ? -39.662 4.137 16.223 1.00 84.88 353 ARG A O 1
ATOM 2788 N N . ALA A 1 354 ? -41.768 4.447 15.511 1.00 85.31 354 ALA A N 1
ATOM 2789 C CA . ALA A 1 354 ? -42.191 5.275 16.640 1.00 85.31 354 ALA A CA 1
ATOM 2790 C C . ALA A 1 354 ? -42.175 4.513 17.979 1.00 85.31 354 ALA A C 1
ATOM 2792 O O . ALA A 1 354 ? -41.920 5.115 19.022 1.00 85.31 354 ALA A O 1
ATOM 2793 N N . VAL A 1 355 ? -42.430 3.198 17.972 1.00 86.38 355 VAL A N 1
ATOM 2794 C CA . VAL A 1 355 ? -42.275 2.332 19.157 1.00 86.38 355 VAL A CA 1
ATOM 2795 C C . VAL A 1 355 ? -40.811 2.255 19.584 1.00 86.38 355 VAL A C 1
ATOM 2797 O O . VAL A 1 355 ? -40.501 2.571 20.728 1.00 86.38 355 VAL A O 1
ATOM 2800 N N . VAL A 1 356 ? -39.906 1.950 18.650 1.00 85.69 356 VAL A N 1
ATOM 2801 C CA . VAL A 1 356 ? -38.463 1.863 18.930 1.00 85.69 356 VAL A CA 1
ATOM 2802 C C . VAL A 1 356 ? -37.919 3.189 19.473 1.00 85.69 356 VAL A C 1
ATOM 2804 O O . VAL A 1 356 ? -37.139 3.193 20.418 1.00 85.69 356 VAL A O 1
ATOM 2807 N N . ILE A 1 357 ? -38.358 4.330 18.936 1.00 85.19 357 ILE A N 1
ATOM 2808 C CA . ILE A 1 357 ? -37.954 5.649 19.446 1.00 85.19 357 ILE A CA 1
ATOM 2809 C C . ILE A 1 357 ? -38.420 5.852 20.900 1.00 85.19 357 ILE A C 1
ATOM 2811 O O . ILE A 1 357 ? -37.637 6.320 21.722 1.00 85.19 357 ILE A O 1
ATOM 2815 N N . ARG A 1 358 ? -39.656 5.457 21.244 1.00 85.62 358 ARG A N 1
ATOM 2816 C CA . ARG A 1 358 ? -40.202 5.564 22.613 1.00 85.62 358 ARG A CA 1
ATOM 2817 C C . ARG A 1 358 ? -39.495 4.661 23.624 1.00 85.62 358 ARG A C 1
ATOM 2819 O O . ARG A 1 358 ? -39.406 5.026 24.791 1.00 85.62 358 ARG A O 1
ATOM 2826 N N . GLU A 1 359 ? -38.980 3.514 23.192 1.00 85.69 359 GLU A N 1
ATOM 2827 C CA . GLU A 1 359 ? -38.180 2.631 24.052 1.00 85.69 359 GLU A CA 1
ATOM 2828 C C . GLU A 1 359 ? -36.831 3.258 24.428 1.00 85.69 359 GLU A C 1
ATOM 2830 O O . GLU A 1 359 ? -36.337 3.034 25.530 1.00 85.69 359 GLU A O 1
ATOM 2835 N N . HIS A 1 360 ? -36.265 4.076 23.537 1.00 83.62 360 HIS A N 1
ATOM 2836 C CA . HIS A 1 360 ? -34.910 4.616 23.663 1.00 83.62 360 HIS A CA 1
ATOM 2837 C C . HIS A 1 360 ? -34.857 6.081 24.112 1.00 83.62 360 HIS A C 1
ATOM 2839 O O . HIS A 1 360 ? -33.775 6.573 24.437 1.00 83.62 360 HIS A O 1
ATOM 2845 N N . LEU A 1 361 ? -35.995 6.781 24.139 1.00 84.38 361 LEU A N 1
ATOM 2846 C CA . LEU A 1 361 ? -36.088 8.184 24.527 1.00 84.38 361 LEU A CA 1
ATOM 2847 C C . LEU A 1 361 ? -37.297 8.434 25.432 1.00 84.38 361 LEU A C 1
ATOM 2849 O O . LEU A 1 361 ? -38.448 8.299 25.007 1.00 84.38 361 LEU A O 1
ATOM 2853 N N . ALA A 1 362 ? -37.018 8.860 26.661 1.00 83.69 362 ALA A N 1
ATOM 2854 C CA . ALA A 1 362 ? -38.012 9.238 27.656 1.00 83.69 362 ALA A CA 1
ATOM 2855 C C . ALA A 1 362 ? -37.860 10.710 28.060 1.00 83.69 362 ALA A C 1
ATOM 2857 O O . ALA A 1 362 ? -36.791 11.300 27.926 1.00 83.69 362 ALA A O 1
ATOM 2858 N N . ILE A 1 363 ? -38.939 11.293 28.578 1.00 79.94 363 ILE A N 1
ATOM 2859 C CA . ILE A 1 363 ? -38.973 12.665 29.093 1.00 79.94 363 ILE A CA 1
ATOM 2860 C C . ILE A 1 363 ? -39.405 12.586 30.552 1.00 79.94 363 ILE A C 1
ATOM 2862 O O . ILE A 1 363 ? -40.354 11.874 30.881 1.00 79.94 363 ILE A O 1
ATOM 2866 N N . ARG A 1 364 ? -38.705 13.302 31.427 1.00 80.44 364 ARG A N 1
ATOM 2867 C CA . ARG A 1 364 ? -38.985 13.371 32.857 1.00 80.44 364 ARG A CA 1
ATOM 2868 C C . ARG A 1 364 ? -38.983 14.827 33.292 1.00 80.44 364 ARG A C 1
ATOM 2870 O O . ARG A 1 364 ? -38.012 15.539 33.078 1.00 80.44 364 ARG A O 1
ATOM 2877 N N . VAL A 1 365 ? -40.061 15.260 33.930 1.00 73.94 365 VAL A N 1
ATOM 2878 C CA . VAL A 1 365 ? -40.146 16.601 34.514 1.00 73.94 365 VAL A CA 1
ATOM 2879 C C . VAL A 1 365 ? -39.915 16.485 36.017 1.00 73.94 365 VAL A C 1
ATOM 2881 O O . VAL A 1 365 ? -40.565 15.679 36.681 1.00 73.94 365 VAL A O 1
ATOM 2884 N N . LEU A 1 366 ? -38.951 17.241 36.537 1.00 71.31 366 LEU A N 1
ATOM 2885 C CA . LEU A 1 366 ? -38.517 17.203 37.931 1.00 71.31 366 LEU A CA 1
ATOM 2886 C C . LEU A 1 366 ? -38.728 18.566 38.607 1.00 71.31 366 LEU A C 1
ATOM 2888 O O . LEU A 1 366 ? -38.624 19.607 37.955 1.00 71.31 366 LEU A O 1
ATOM 2892 N N . PRO A 1 367 ? -38.969 18.606 39.928 1.00 66.75 367 PRO A N 1
ATOM 2893 C CA . PRO A 1 367 ? -38.890 19.849 40.681 1.00 66.75 367 PRO A CA 1
ATOM 2894 C C . PRO A 1 367 ? -37.447 20.365 40.727 1.00 66.75 367 PRO A C 1
ATOM 2896 O O . PRO A 1 367 ? -36.482 19.590 40.742 1.00 66.75 367 PRO A O 1
ATOM 2899 N N . TYR A 1 368 ? -37.296 21.685 40.814 1.00 63.16 368 TYR A N 1
ATOM 2900 C CA . TYR A 1 368 ? -35.997 22.322 41.023 1.00 63.16 368 TYR A CA 1
ATOM 2901 C C . TYR A 1 368 ? -35.281 21.766 42.270 1.00 63.16 368 TYR A C 1
ATOM 2903 O O . TYR A 1 368 ? -35.869 21.691 43.348 1.00 63.16 368 TYR A O 1
ATOM 2911 N N . GLY A 1 369 ? -34.003 21.392 42.137 1.00 55.25 369 GLY A N 1
ATOM 2912 C CA . GLY A 1 369 ? -33.169 20.912 43.251 1.00 55.25 369 GLY A CA 1
ATOM 2913 C C . GLY A 1 369 ? -33.186 19.399 43.517 1.00 55.25 369 GLY A C 1
ATOM 2914 O O . GLY A 1 369 ? -32.417 18.935 44.358 1.00 55.25 369 GLY A O 1
ATOM 2915 N N . VAL A 1 370 ? -33.988 18.613 42.790 1.00 54.91 370 VAL A N 1
ATOM 2916 C CA . VAL A 1 370 ? -33.947 17.141 42.845 1.00 54.91 370 VAL A CA 1
ATOM 2917 C C . VAL A 1 370 ? -33.041 16.631 41.725 1.00 54.91 370 VAL A C 1
ATOM 2919 O O . VAL A 1 370 ? -33.455 16.604 40.573 1.00 54.91 370 VAL A O 1
ATOM 2922 N N . ARG A 1 371 ? -31.804 16.228 42.041 1.00 50.47 371 ARG A N 1
ATOM 2923 C CA . ARG A 1 371 ? -31.002 15.388 41.133 1.00 50.47 371 ARG A CA 1
ATOM 2924 C C . ARG A 1 371 ? -31.292 13.932 41.459 1.00 50.47 371 ARG A C 1
ATOM 2926 O O . ARG A 1 371 ? -31.079 13.517 42.597 1.00 50.47 371 ARG A O 1
ATOM 2933 N N . VAL A 1 372 ? -31.790 13.181 40.484 1.00 51.72 372 VAL A N 1
ATOM 2934 C CA . VAL A 1 372 ? -31.899 11.726 40.605 1.00 51.72 372 VAL A CA 1
ATOM 2935 C C . VAL A 1 372 ? -30.486 11.164 40.428 1.00 51.72 372 VAL A C 1
ATOM 2937 O O . VAL A 1 372 ? -29.791 11.531 39.483 1.00 51.72 372 VAL A O 1
ATOM 2940 N N . SER A 1 373 ? -30.026 10.397 41.419 1.00 42.94 373 SER A N 1
ATOM 2941 C CA . SER A 1 373 ? -28.684 9.801 41.482 1.00 42.94 373 SER A CA 1
ATOM 2942 C C . SER A 1 373 ? -28.505 8.633 40.531 1.00 42.94 373 SER A C 1
ATOM 2944 O O . SER A 1 373 ? -29.448 7.806 40.514 1.00 42.94 373 SER A O 1
#